Protein AF-A0A1S3KWE0-F1 (afdb_monomer_lite)

Sequence (326 aa):
ADSVTFNVWDIGGPANMSTVNQCFFTDKALYVVIWNLALGEEAVASLQSWLLNIEARAPNSAVVVVGTHLDLIDTKFRTERVATLRAYILALCRSPSGARASGYPDITWKHLHEVSCKTQEGLDGLKRLIFQVACYMKDNSSSSASGHKLLGRLIPKSYLTLQQAVLDERGRRDAEDEVQYLTDAQLDLVIEQNPGSDIRDYEDLQTAISFLIETGTLLHFPDTSHGLCTLYFLCPVWLSECLERIIHLKSSRSVAWNGVIRAEDLRMLLVGTGFTQQTEEQYFQFLAKFEIALPVASDSYLLPHLLPPKPAMDIHGFRQETANSI

Foldseek 3Di:
DDDDDADDDDQDDDPLCLLVSLLLQFALEEAEAEFELLVAPVRLVVVLSVQLSNCVRHVLYHYAYEYEPLVNDPPVCSVVSVVVRVVSNQPSQADPVRHGDPSGHPDDPLRYFYAYPVVRPGVVVVVVSSVVVLQPRFDPVDPPPDGHRPPPDDDDPLLVQLLVLLVVVQVVCVVVVHAQKAFPVRSVVSSVVDVVHPQDDPVSVVVSVSVCSSNVQWRADCDPVQCLRRIIGRDPVLVSVLLVLLSPDAADPVACPLQKGWQVRVVVSCVPSNQDPVCVRSVVVSCCVSVCWNDPDPTMTGGPSRHDPDNPPPVVPPPDDPPDDD

Structure (mmCIF, N/CA/C/O backbone):
data_AF-A0A1S3KWE0-F1
#
_entry.id   AF-A0A1S3KWE0-F1
#
loop_
_atom_site.group_PDB
_atom_site.id
_atom_site.type_symbol
_atom_site.label_atom_id
_atom_site.label_alt_id
_atom_site.label_comp_id
_atom_site.label_asym_id
_atom_site.label_entity_id
_atom_site.label_seq_id
_atom_site.pdbx_PDB_ins_code
_atom_site.Cartn_x
_atom_site.Cartn_y
_atom_site.Cartn_z
_atom_site.occupancy
_atom_site.B_iso_or_equiv
_atom_site.auth_seq_id
_atom_site.auth_comp_id
_atom_site.auth_asym_id
_atom_site.auth_atom_id
_atom_site.pdbx_PDB_model_num
ATOM 1 N N . ALA A 1 1 ? 17.467 -18.172 16.838 1.00 44.53 1 ALA A N 1
ATOM 2 C CA . ALA A 1 1 ? 17.966 -17.530 15.610 1.00 44.53 1 ALA A CA 1
ATOM 3 C C . ALA A 1 1 ? 17.018 -16.391 15.317 1.00 44.53 1 ALA A C 1
ATOM 5 O O . ALA A 1 1 ? 15.818 -16.638 15.328 1.00 44.53 1 ALA A O 1
ATOM 6 N N . ASP A 1 2 ? 17.528 -15.178 15.147 1.00 72.62 2 ASP A N 1
ATOM 7 C CA . ASP A 1 2 ? 16.671 -14.025 14.883 1.00 72.62 2 ASP A CA 1
ATOM 8 C C . ASP A 1 2 ? 16.075 -14.170 13.477 1.00 72.62 2 ASP A C 1
ATOM 10 O O . ASP A 1 2 ? 16.806 -14.347 12.501 1.00 72.62 2 ASP A O 1
ATOM 14 N N . SER A 1 3 ? 14.746 -14.169 13.381 1.00 84.44 3 SER A N 1
ATOM 15 C CA . SER A 1 3 ? 14.005 -14.281 12.123 1.00 84.44 3 SER A CA 1
ATOM 16 C C . SER A 1 3 ? 13.260 -12.983 11.835 1.00 84.44 3 SER A C 1
ATOM 18 O O . SER A 1 3 ? 12.710 -12.372 12.748 1.00 84.44 3 SER A O 1
ATOM 20 N N . VAL A 1 4 ? 13.206 -12.583 10.563 1.00 89.94 4 VAL A N 1
ATOM 21 C CA . VAL A 1 4 ? 12.376 -11.463 10.098 1.00 89.94 4 VAL A CA 1
ATOM 22 C C . VAL A 1 4 ? 11.158 -12.033 9.383 1.00 89.94 4 VAL A C 1
ATOM 24 O O . VAL A 1 4 ? 11.310 -12.837 8.464 1.00 89.94 4 VAL A O 1
ATOM 27 N N . THR A 1 5 ? 9.970 -11.602 9.797 1.00 91.31 5 THR A N 1
ATOM 28 C CA . THR A 1 5 ? 8.698 -11.952 9.154 1.00 91.31 5 THR A CA 1
ATOM 29 C C . THR A 1 5 ? 8.226 -10.777 8.306 1.00 91.31 5 THR A C 1
ATOM 31 O O . THR A 1 5 ? 8.279 -9.633 8.753 1.00 91.31 5 THR A O 1
ATOM 34 N N . PHE A 1 6 ? 7.765 -11.060 7.088 1.00 92.06 6 PHE A N 1
ATOM 35 C CA . PHE A 1 6 ? 7.192 -10.068 6.183 1.00 92.06 6 PHE A CA 1
ATOM 36 C C . PHE A 1 6 ? 5.707 -10.354 5.994 1.00 92.06 6 PHE A C 1
ATOM 38 O O . PHE A 1 6 ? 5.343 -11.460 5.597 1.00 92.06 6 PHE A O 1
ATOM 45 N N . ASN A 1 7 ? 4.877 -9.340 6.221 1.00 90.88 7 ASN A N 1
ATOM 46 C CA . ASN A 1 7 ? 3.483 -9.333 5.801 1.00 90.88 7 ASN A CA 1
ATOM 47 C C . ASN A 1 7 ? 3.426 -8.660 4.430 1.00 90.88 7 ASN A C 1
ATOM 49 O O . ASN A 1 7 ? 3.837 -7.511 4.285 1.00 90.88 7 ASN A O 1
ATOM 53 N N . VAL A 1 8 ? 3.010 -9.411 3.412 1.00 91.12 8 VAL A N 1
ATOM 54 C CA . VAL A 1 8 ? 3.093 -8.983 2.011 1.00 91.12 8 VAL A CA 1
ATOM 55 C C . VAL A 1 8 ? 1.697 -8.710 1.485 1.00 91.12 8 VAL A C 1
ATOM 57 O O . VAL A 1 8 ? 0.828 -9.578 1.568 1.00 91.12 8 VAL A O 1
ATOM 60 N N . TRP A 1 9 ? 1.499 -7.517 0.932 1.00 89.25 9 TRP A N 1
ATOM 61 C CA . TRP A 1 9 ? 0.288 -7.141 0.209 1.00 89.25 9 TRP A CA 1
ATOM 62 C C . TRP A 1 9 ? 0.625 -7.017 -1.275 1.00 89.25 9 TRP A C 1
ATOM 64 O O . TRP A 1 9 ? 1.616 -6.378 -1.634 1.00 89.25 9 TRP A O 1
ATOM 74 N N . ASP A 1 10 ? -0.189 -7.637 -2.126 1.00 87.94 10 ASP A N 1
ATOM 75 C CA . ASP A 1 10 ? -0.105 -7.462 -3.574 1.00 87.94 10 ASP A CA 1
ATOM 76 C C . ASP A 1 10 ? -1.108 -6.384 -3.991 1.00 87.94 10 ASP A C 1
ATOM 78 O O . ASP A 1 10 ? -2.320 -6.586 -3.921 1.00 87.94 10 ASP A O 1
ATOM 82 N N . ILE A 1 11 ? -0.587 -5.209 -4.344 1.00 81.94 11 ILE A N 1
ATOM 83 C CA . ILE A 1 11 ? -1.382 -4.045 -4.735 1.00 81.94 11 ILE A CA 1
ATOM 84 C C . ILE A 1 11 ? -1.199 -3.854 -6.237 1.00 81.94 11 ILE A C 1
ATOM 86 O O . ILE A 1 11 ? -0.131 -3.466 -6.713 1.00 81.94 11 ILE A O 1
ATOM 90 N N . GLY A 1 12 ? -2.265 -4.105 -6.985 1.00 75.75 12 GLY A N 1
ATOM 91 C CA . GLY A 1 12 ? -2.270 -4.044 -8.439 1.00 75.75 12 GLY A CA 1
ATOM 92 C C . GLY A 1 12 ? -3.676 -3.817 -8.974 1.00 75.75 12 GLY A C 1
ATOM 93 O O . GLY A 1 12 ? -4.534 -3.276 -8.283 1.00 75.75 12 GLY A O 1
ATOM 94 N N . GLY A 1 13 ? -3.905 -4.195 -10.225 1.00 73.69 13 GLY A N 1
ATOM 95 C CA . GLY A 1 13 ? -5.213 -4.087 -10.866 1.00 73.69 13 GLY A CA 1
ATOM 96 C C . GLY A 1 13 ? -5.219 -3.157 -12.078 1.00 73.69 13 GLY A C 1
ATOM 97 O O . GLY A 1 13 ? -4.193 -2.566 -12.434 1.00 73.69 13 GLY A O 1
ATOM 98 N N . PRO A 1 14 ? -6.362 -3.056 -12.772 1.00 68.19 14 PRO A N 1
ATOM 99 C CA . PRO A 1 14 ? -6.491 -2.192 -13.931 1.00 68.19 14 PRO A CA 1
ATOM 100 C C . PRO A 1 14 ? -6.355 -0.715 -13.530 1.00 68.19 14 PRO A C 1
ATOM 102 O O . PRO A 1 14 ? -6.482 -0.344 -12.366 1.00 68.19 14 PRO A O 1
ATOM 105 N N . ALA A 1 15 ? -6.111 0.162 -14.507 1.00 67.94 15 ALA A N 1
ATOM 106 C CA . ALA A 1 15 ? -5.829 1.579 -14.250 1.00 67.94 15 ALA A CA 1
ATOM 107 C C . ALA A 1 15 ? -6.927 2.309 -13.440 1.00 67.94 15 ALA A C 1
ATOM 109 O O . ALA A 1 15 ? -6.626 3.260 -12.718 1.00 67.94 15 ALA A O 1
ATOM 110 N N . ASN A 1 16 ? -8.181 1.850 -13.512 1.00 67.06 16 ASN A N 1
ATOM 111 C CA . ASN A 1 16 ? -9.305 2.382 -12.731 1.00 67.06 16 ASN A CA 1
ATOM 112 C C . ASN A 1 16 ? -9.213 2.074 -11.222 1.00 67.06 16 ASN A C 1
ATOM 114 O O . ASN A 1 16 ? -9.842 2.773 -10.436 1.00 67.06 16 ASN A O 1
ATOM 118 N N . MET A 1 17 ? -8.411 1.088 -10.806 1.00 75.00 17 MET A N 1
ATOM 119 C CA . MET A 1 17 ? -8.140 0.788 -9.394 1.00 75.00 17 MET A CA 1
ATOM 120 C C . MET A 1 17 ? -7.022 1.654 -8.802 1.00 75.00 17 MET A C 1
ATOM 122 O O . MET A 1 17 ? -6.790 1.610 -7.599 1.00 75.00 17 MET A O 1
ATOM 126 N N . SER A 1 18 ? -6.345 2.484 -9.605 1.00 75.06 18 SER A N 1
ATOM 127 C CA . SER A 1 18 ? -5.245 3.329 -9.117 1.00 75.06 18 SER A CA 1
ATOM 128 C C . SER A 1 18 ? -5.658 4.277 -7.985 1.00 75.06 18 SER A C 1
ATOM 130 O O . SER A 1 18 ? -4.862 4.494 -7.077 1.00 75.06 18 SER A O 1
ATOM 132 N N . THR A 1 19 ? -6.895 4.787 -7.994 1.00 75.31 19 THR A N 1
ATOM 133 C CA . THR A 1 19 ? -7.458 5.595 -6.898 1.00 75.31 19 THR A CA 1
ATOM 134 C C . THR A 1 19 ? -7.657 4.763 -5.630 1.00 75.31 19 THR A C 1
ATOM 136 O O . THR A 1 19 ? -7.268 5.187 -4.547 1.00 75.31 19 THR A O 1
ATOM 139 N N . VAL A 1 20 ? -8.182 3.540 -5.761 1.00 80.88 20 VAL A N 1
ATOM 140 C CA . VAL A 1 20 ? -8.410 2.621 -4.631 1.00 80.88 20 VAL A CA 1
ATOM 141 C C . VAL A 1 20 ? -7.099 2.169 -4.001 1.00 80.88 20 VAL A C 1
ATOM 143 O O . VAL A 1 20 ? -6.984 2.142 -2.779 1.00 80.88 20 VAL A O 1
ATOM 146 N N . ASN A 1 21 ? -6.079 1.905 -4.816 1.00 83.44 21 ASN A N 1
ATOM 147 C CA . ASN A 1 21 ? -4.765 1.470 -4.346 1.00 83.44 21 ASN A CA 1
ATOM 148 C C . ASN A 1 21 ? -4.128 2.463 -3.361 1.00 83.44 21 ASN A C 1
ATOM 150 O O . ASN A 1 21 ? -3.379 2.051 -2.477 1.00 83.44 21 ASN A O 1
ATOM 154 N N . GLN A 1 22 ? -4.472 3.753 -3.450 1.00 83.75 22 GLN A N 1
ATOM 155 C CA . GLN A 1 22 ? -3.976 4.776 -2.525 1.00 83.75 22 GLN A CA 1
ATOM 156 C C . GLN A 1 22 ? -4.436 4.565 -1.077 1.00 83.75 22 GLN A C 1
ATOM 158 O O . GLN A 1 22 ? -3.757 5.027 -0.162 1.00 83.75 22 GLN A O 1
ATOM 163 N N . CYS A 1 23 ? -5.557 3.871 -0.857 1.00 86.81 23 CYS A N 1
ATOM 164 C CA . CYS A 1 23 ? -6.091 3.598 0.480 1.00 86.81 23 CYS A CA 1
ATOM 165 C C . CYS A 1 23 ? -5.213 2.631 1.277 1.00 86.81 23 CYS A C 1
ATOM 167 O O . CYS A 1 23 ? -5.276 2.601 2.502 1.00 86.81 23 CYS A O 1
ATOM 169 N N . PHE A 1 24 ? -4.414 1.828 0.576 1.00 89.25 24 PHE A N 1
ATOM 170 C CA . PHE A 1 24 ? -3.607 0.758 1.155 1.00 89.25 24 PHE A CA 1
ATOM 171 C C . PHE A 1 24 ? -2.143 1.156 1.344 1.00 89.25 24 PHE A C 1
ATOM 173 O O . PHE A 1 24 ? -1.334 0.334 1.769 1.00 89.25 24 PHE A O 1
ATOM 180 N N . PHE A 1 25 ? -1.785 2.407 1.041 1.00 90.12 25 PHE A N 1
ATOM 181 C CA . PHE A 1 25 ? -0.451 2.914 1.323 1.00 90.12 25 PHE A CA 1
ATOM 182 C C . PHE A 1 25 ? -0.325 3.301 2.790 1.00 90.12 25 PHE A C 1
ATOM 184 O O . PHE A 1 25 ? -0.896 4.289 3.248 1.00 90.12 25 PHE A O 1
ATOM 191 N N . THR A 1 26 ? 0.460 2.512 3.512 1.00 90.25 26 THR A N 1
ATOM 192 C CA . THR A 1 26 ? 0.847 2.768 4.895 1.00 90.25 26 THR A CA 1
ATOM 193 C C . THR A 1 26 ? 2.275 3.293 4.945 1.00 90.25 26 THR A C 1
ATOM 195 O O . THR A 1 26 ? 3.142 2.876 4.169 1.00 90.25 26 THR A O 1
ATOM 198 N N . ASP A 1 27 ? 2.530 4.216 5.867 1.00 90.19 27 ASP A N 1
ATOM 199 C CA . ASP A 1 27 ? 3.880 4.715 6.104 1.00 90.19 27 ASP A CA 1
ATOM 200 C C . ASP A 1 27 ? 4.752 3.675 6.833 1.00 90.19 27 ASP A C 1
ATOM 202 O O . ASP A 1 27 ? 4.245 2.688 7.369 1.00 90.19 27 ASP A O 1
ATOM 206 N N . LYS A 1 28 ? 6.076 3.888 6.843 1.00 92.06 28 LYS A N 1
ATOM 207 C CA . LYS A 1 28 ? 7.079 2.981 7.438 1.00 92.06 28 LYS A CA 1
ATOM 208 C C . LYS A 1 28 ? 7.044 1.548 6.870 1.00 92.06 28 LYS A C 1
ATOM 210 O O . LYS A 1 28 ? 7.491 0.607 7.526 1.00 92.06 28 LYS A O 1
ATOM 215 N N . ALA A 1 29 ? 6.582 1.387 5.631 1.00 93.81 29 ALA A N 1
ATOM 216 C CA . ALA A 1 29 ? 6.535 0.118 4.909 1.00 93.81 29 ALA A CA 1
ATOM 217 C C . ALA A 1 29 ? 7.704 -0.036 3.916 1.00 93.81 29 ALA A C 1
ATOM 219 O O . ALA A 1 29 ? 8.461 0.900 3.644 1.00 93.81 29 ALA A O 1
ATOM 220 N N . LEU A 1 30 ? 7.878 -1.246 3.378 1.00 95.88 30 LEU A N 1
ATOM 221 C CA . LEU A 1 30 ? 8.801 -1.520 2.277 1.00 95.88 30 LEU A CA 1
ATOM 222 C C . LEU A 1 30 ? 8.000 -1.777 1.002 1.00 95.88 30 LEU A C 1
ATOM 224 O O . LEU A 1 30 ? 7.363 -2.820 0.870 1.00 95.88 30 LEU A O 1
ATOM 228 N N . TYR A 1 31 ? 8.078 -0.856 0.047 1.00 96.75 31 TYR A N 1
ATOM 229 C CA . TYR A 1 31 ? 7.436 -0.994 -1.255 1.00 96.75 31 TYR A CA 1
ATOM 230 C C . TYR A 1 31 ? 8.374 -1.659 -2.256 1.00 96.75 31 TYR A C 1
ATOM 232 O O . TYR A 1 31 ? 9.522 -1.242 -2.430 1.00 96.75 31 TYR A O 1
ATOM 240 N N . VAL A 1 32 ? 7.865 -2.668 -2.958 1.00 97.38 32 VAL A N 1
ATOM 241 C CA . VAL A 1 32 ? 8.554 -3.317 -4.076 1.00 97.38 32 VAL A CA 1
ATOM 242 C C . VAL A 1 32 ? 7.810 -2.951 -5.355 1.00 97.38 32 VAL A C 1
ATOM 244 O O . VAL A 1 32 ? 6.772 -3.528 -5.662 1.00 97.38 32 VAL A O 1
ATOM 247 N N . VAL A 1 33 ? 8.320 -1.966 -6.094 1.00 96.38 33 VAL A N 1
ATOM 248 C CA . VAL A 1 33 ? 7.691 -1.485 -7.331 1.00 96.38 33 VAL A CA 1
ATOM 249 C C . VAL A 1 33 ? 8.211 -2.304 -8.503 1.00 96.38 33 VAL A C 1
ATOM 251 O O . VAL A 1 33 ? 9.397 -2.263 -8.832 1.00 96.38 33 VAL A O 1
ATOM 254 N N . ILE A 1 34 ? 7.318 -3.062 -9.130 1.00 95.06 34 ILE A N 1
ATOM 255 C CA . ILE A 1 34 ? 7.653 -4.037 -10.166 1.00 95.06 34 ILE A CA 1
ATOM 256 C C . ILE A 1 34 ? 7.326 -3.461 -11.544 1.00 95.06 34 ILE A C 1
ATOM 258 O O . ILE A 1 34 ? 6.254 -2.902 -11.753 1.00 95.06 34 ILE A O 1
ATOM 262 N N . TRP A 1 35 ? 8.229 -3.633 -12.510 1.00 94.81 35 TRP A N 1
ATOM 263 C CA . TRP A 1 35 ? 7.996 -3.222 -13.896 1.00 94.81 35 TRP A CA 1
ATOM 264 C C . TRP A 1 35 ? 8.619 -4.186 -14.902 1.00 94.81 35 TRP A C 1
ATOM 266 O O . TRP A 1 35 ? 9.423 -5.046 -14.545 1.00 94.81 35 TRP A O 1
ATOM 276 N N . ASN A 1 36 ? 8.226 -4.080 -16.170 1.00 94.69 36 ASN A N 1
ATOM 277 C CA . ASN A 1 36 ? 8.682 -4.967 -17.237 1.00 94.69 36 ASN A CA 1
ATOM 278 C C . ASN A 1 36 ? 9.817 -4.319 -18.049 1.00 94.69 36 ASN A C 1
ATOM 280 O O . ASN A 1 36 ? 9.582 -3.372 -18.799 1.00 94.69 36 ASN A O 1
ATOM 284 N N . LEU A 1 37 ? 11.030 -4.878 -17.957 1.00 94.44 37 LEU A N 1
ATOM 285 C CA . LEU A 1 37 ? 12.216 -4.389 -18.675 1.00 94.44 37 LEU A CA 1
ATOM 286 C C . LEU A 1 37 ? 12.058 -4.449 -20.203 1.00 94.44 37 LEU A C 1
ATOM 288 O O . LEU A 1 37 ? 12.651 -3.646 -20.932 1.00 94.44 37 LEU A O 1
ATOM 292 N N . ALA A 1 38 ? 11.273 -5.405 -20.708 1.00 92.31 38 ALA A N 1
ATOM 293 C CA . ALA A 1 38 ? 11.099 -5.622 -22.141 1.00 92.31 38 ALA A CA 1
ATOM 294 C C . ALA A 1 38 ? 10.382 -4.448 -22.825 1.00 92.31 38 ALA A C 1
ATOM 296 O O . ALA A 1 38 ? 10.653 -4.177 -23.995 1.00 92.31 38 ALA A O 1
ATOM 297 N N . LEU A 1 39 ? 9.544 -3.721 -22.077 1.00 92.31 39 LEU A N 1
ATOM 298 C CA . LEU A 1 39 ? 8.801 -2.546 -22.542 1.00 92.31 39 LEU A CA 1
ATOM 299 C C . LEU A 1 39 ? 9.664 -1.273 -22.627 1.00 92.31 39 LEU A C 1
ATOM 301 O O . LEU A 1 39 ? 9.231 -0.271 -23.183 1.00 92.31 39 LEU A O 1
ATOM 305 N N . GLY A 1 40 ? 10.899 -1.307 -22.119 1.00 89.38 40 GLY A N 1
ATOM 306 C CA . GLY A 1 40 ? 11.852 -0.210 -22.279 1.00 89.38 40 GLY A CA 1
ATOM 307 C C . GLY A 1 40 ? 11.426 1.089 -21.586 1.00 89.38 40 GLY A C 1
ATOM 308 O O . GLY A 1 40 ? 10.900 1.068 -20.476 1.00 89.38 40 GLY A O 1
ATOM 309 N N . GLU A 1 41 ? 11.702 2.224 -22.229 1.00 88.19 41 GLU A N 1
ATOM 310 C CA . GLU A 1 41 ? 11.507 3.568 -21.664 1.00 88.19 41 GLU A CA 1
ATOM 311 C C . GLU A 1 41 ? 10.038 3.882 -21.337 1.00 88.19 41 GLU A C 1
ATOM 313 O O . GLU A 1 41 ? 9.759 4.499 -20.311 1.00 88.19 41 GLU A O 1
ATOM 318 N N . GLU A 1 42 ? 9.083 3.384 -22.129 1.00 87.44 42 GLU A N 1
ATOM 319 C CA . GLU A 1 42 ? 7.648 3.597 -21.883 1.00 87.44 42 GLU A CA 1
ATOM 320 C C . GLU A 1 42 ? 7.206 3.044 -20.521 1.00 87.44 42 GLU A C 1
ATOM 322 O O . GLU A 1 42 ? 6.417 3.666 -19.808 1.00 87.44 42 GLU A O 1
ATOM 327 N N . ALA A 1 43 ? 7.760 1.903 -20.104 1.00 86.81 43 ALA A N 1
ATOM 328 C CA . ALA A 1 43 ? 7.448 1.347 -18.794 1.00 86.81 43 ALA A CA 1
ATOM 329 C C . ALA A 1 43 ? 8.088 2.138 -17.645 1.00 86.81 43 ALA A C 1
ATOM 331 O O . ALA A 1 43 ? 7.538 2.141 -16.545 1.00 86.81 43 ALA A O 1
ATOM 332 N N . VAL A 1 44 ? 9.175 2.878 -17.886 1.00 87.69 44 VAL A N 1
ATOM 333 C CA . VAL A 1 44 ? 9.729 3.797 -16.879 1.00 87.69 44 VAL A CA 1
ATOM 334 C C . VAL A 1 44 ? 8.760 4.951 -16.609 1.00 87.69 44 VAL A C 1
ATOM 336 O O . VAL A 1 44 ? 8.576 5.326 -15.454 1.00 87.69 44 VAL A O 1
ATOM 339 N N . ALA A 1 45 ? 8.056 5.455 -17.627 1.00 84.38 45 ALA A N 1
ATOM 340 C CA . ALA A 1 45 ? 7.016 6.468 -17.425 1.00 84.38 45 ALA A CA 1
ATOM 341 C C . ALA A 1 45 ? 5.867 5.949 -16.538 1.00 84.38 45 ALA A C 1
ATOM 343 O O . ALA A 1 45 ? 5.352 6.682 -15.697 1.00 84.38 45 ALA A O 1
ATOM 344 N N . SER A 1 46 ? 5.513 4.663 -16.653 1.00 84.69 46 SER A N 1
ATOM 345 C CA . SER A 1 46 ? 4.487 4.049 -15.797 1.00 84.69 46 SER A CA 1
ATOM 346 C C . SER A 1 46 ? 4.902 3.914 -14.323 1.00 84.69 46 SER A C 1
ATOM 348 O O . SER A 1 46 ? 4.045 3.914 -13.442 1.00 84.69 46 SER A O 1
ATOM 350 N N . LEU A 1 47 ? 6.209 3.853 -14.028 1.00 90.94 47 LEU A N 1
ATOM 351 C CA . LEU A 1 47 ? 6.719 3.851 -12.651 1.00 90.94 47 LEU A CA 1
ATOM 352 C C . LEU A 1 47 ? 6.481 5.191 -11.956 1.00 90.94 47 LEU A C 1
ATOM 354 O O . LEU A 1 47 ? 6.301 5.229 -10.740 1.00 90.94 47 LEU A O 1
ATOM 358 N N . GLN A 1 48 ? 6.486 6.288 -12.716 1.00 91.44 48 GLN A N 1
ATOM 359 C CA . GLN A 1 48 ? 6.435 7.637 -12.169 1.00 91.44 48 GLN A CA 1
ATOM 360 C C . GLN A 1 48 ? 5.210 7.842 -11.271 1.00 91.44 48 GLN A C 1
ATOM 362 O O . GLN A 1 48 ? 5.358 8.320 -10.150 1.00 91.44 48 GLN A O 1
ATOM 367 N N . SER A 1 49 ? 4.018 7.431 -11.715 1.00 88.31 49 SER A N 1
ATOM 368 C CA . SER A 1 49 ? 2.793 7.574 -10.919 1.00 88.31 49 SER A CA 1
ATOM 369 C C . SER A 1 49 ? 2.853 6.790 -9.609 1.00 88.31 49 SER A C 1
ATOM 371 O O . SER A 1 49 ? 2.439 7.301 -8.573 1.00 88.31 49 SER A O 1
ATOM 373 N N . TRP A 1 50 ? 3.407 5.574 -9.626 1.00 91.44 50 TRP A N 1
ATOM 374 C CA . TRP A 1 50 ? 3.568 4.764 -8.416 1.00 91.44 50 TRP A CA 1
ATOM 375 C C . TRP A 1 50 ? 4.527 5.413 -7.423 1.00 91.44 50 TRP A C 1
ATOM 377 O O . TRP A 1 50 ? 4.205 5.519 -6.244 1.00 91.44 50 TRP A O 1
ATOM 387 N N . LEU A 1 51 ? 5.677 5.893 -7.899 1.00 94.62 51 LEU A N 1
ATOM 388 C CA . LEU A 1 51 ? 6.681 6.530 -7.047 1.00 94.62 51 LEU A CA 1
ATOM 389 C C . LEU A 1 51 ? 6.166 7.829 -6.417 1.00 94.62 51 LEU A C 1
ATOM 391 O O . LEU A 1 51 ? 6.375 8.038 -5.225 1.00 94.62 51 LEU A O 1
ATOM 395 N N . LEU A 1 52 ? 5.463 8.662 -7.192 1.00 93.00 52 LEU A N 1
ATOM 396 C CA . LEU A 1 52 ? 4.839 9.890 -6.690 1.00 93.00 52 LEU A CA 1
ATOM 397 C C . LEU A 1 52 ? 3.763 9.586 -5.638 1.00 93.00 52 LEU A C 1
ATOM 399 O O . LEU A 1 52 ? 3.710 10.250 -4.606 1.00 93.00 52 LEU A O 1
ATOM 403 N N . ASN A 1 53 ? 2.924 8.570 -5.869 1.00 91.25 53 ASN A N 1
ATOM 404 C CA . ASN A 1 53 ? 1.872 8.214 -4.919 1.00 91.25 53 ASN A CA 1
ATOM 405 C C . ASN A 1 53 ? 2.437 7.637 -3.612 1.00 91.25 53 ASN A C 1
ATOM 407 O O . ASN A 1 53 ? 1.934 7.974 -2.540 1.00 91.25 53 ASN A O 1
ATOM 411 N N . ILE A 1 54 ? 3.487 6.807 -3.689 1.00 93.56 54 ILE A N 1
ATOM 412 C CA . ILE A 1 54 ? 4.182 6.293 -2.499 1.00 93.56 54 ILE A CA 1
ATOM 413 C C . ILE A 1 54 ? 4.796 7.454 -1.714 1.00 93.56 54 ILE A C 1
ATOM 415 O O . ILE A 1 54 ? 4.590 7.532 -0.510 1.00 93.56 54 ILE A O 1
ATOM 419 N N . GLU A 1 55 ? 5.490 8.386 -2.375 1.00 94.06 55 GLU A N 1
ATOM 420 C CA . GLU A 1 55 ? 6.054 9.561 -1.697 1.00 94.06 55 GLU A CA 1
ATOM 421 C C . GLU A 1 55 ? 4.973 10.394 -1.000 1.00 94.06 55 GLU A C 1
ATOM 423 O O . GLU A 1 55 ? 5.143 10.805 0.145 1.00 94.06 55 GLU A O 1
ATOM 428 N N . ALA A 1 56 ? 3.859 10.647 -1.689 1.00 91.69 56 ALA A N 1
ATOM 429 C CA . ALA A 1 56 ? 2.801 11.509 -1.182 1.00 91.69 56 ALA A CA 1
ATOM 430 C C . ALA A 1 56 ? 2.073 10.913 0.034 1.00 91.69 56 ALA A C 1
ATOM 432 O O . ALA A 1 56 ? 1.612 11.663 0.895 1.00 91.69 56 ALA A O 1
ATOM 433 N N . ARG A 1 57 ? 1.937 9.582 0.101 1.00 89.62 57 ARG A N 1
ATOM 434 C CA . ARG A 1 57 ? 1.145 8.890 1.134 1.00 89.62 57 ARG A CA 1
ATOM 435 C C . ARG A 1 57 ? 1.995 8.223 2.219 1.00 89.62 57 ARG A C 1
ATOM 437 O O . ARG A 1 57 ? 1.526 8.083 3.343 1.00 89.62 57 ARG A O 1
ATOM 444 N N . ALA A 1 58 ? 3.221 7.822 1.897 1.00 92.12 58 ALA A N 1
ATOM 445 C CA . ALA A 1 58 ? 4.087 7.007 2.745 1.00 92.12 58 ALA A CA 1
ATOM 446 C C . ALA A 1 58 ? 5.564 7.481 2.698 1.00 92.12 58 ALA A C 1
ATOM 448 O O . ALA A 1 58 ? 6.462 6.699 2.368 1.00 92.12 58 ALA A O 1
ATOM 449 N N . PRO A 1 59 ? 5.853 8.759 3.018 1.00 91.31 59 PRO A N 1
ATOM 450 C CA . PRO A 1 59 ? 7.159 9.389 2.782 1.00 91.31 59 PRO A CA 1
ATOM 451 C C . PRO A 1 59 ? 8.326 8.821 3.608 1.00 91.31 59 PRO A C 1
ATOM 453 O O . PRO A 1 59 ? 9.487 9.036 3.245 1.00 91.31 59 PRO A O 1
ATOM 456 N N . ASN A 1 60 ? 8.057 8.114 4.713 1.00 89.81 60 ASN A N 1
ATOM 457 C CA . ASN A 1 60 ? 9.079 7.464 5.544 1.00 89.81 60 ASN A CA 1
ATOM 458 C C . ASN A 1 60 ? 9.290 5.988 5.175 1.00 89.81 60 ASN A C 1
ATOM 460 O O . ASN A 1 60 ? 10.020 5.265 5.858 1.00 89.81 60 ASN A O 1
ATOM 464 N N . SER A 1 61 ? 8.661 5.531 4.096 1.00 93.56 61 SER A N 1
ATOM 465 C CA . SER A 1 61 ? 8.796 4.170 3.595 1.00 93.56 61 SER A CA 1
ATOM 466 C C . SER A 1 61 ? 10.016 4.008 2.694 1.00 93.56 61 SER A C 1
ATOM 468 O O . SER A 1 61 ? 10.484 4.945 2.046 1.00 93.56 61 SER A O 1
ATOM 470 N N . ALA A 1 62 ? 10.541 2.787 2.639 1.00 95.12 62 ALA A N 1
ATOM 471 C CA . ALA A 1 62 ? 11.604 2.437 1.707 1.00 95.12 62 ALA A CA 1
ATOM 472 C C . ALA A 1 62 ? 11.015 1.891 0.404 1.00 95.12 62 ALA A C 1
ATOM 474 O O . ALA A 1 62 ? 9.965 1.250 0.407 1.00 95.12 62 ALA A O 1
ATOM 475 N N . VAL A 1 63 ? 11.716 2.112 -0.710 1.00 97.31 63 VAL A N 1
ATOM 476 C CA . VAL A 1 63 ? 11.278 1.655 -2.033 1.00 97.31 63 VAL A CA 1
ATOM 477 C C . VAL A 1 63 ? 12.402 0.903 -2.732 1.00 97.31 63 VAL A C 1
ATOM 479 O O . VAL A 1 63 ? 13.516 1.410 -2.859 1.00 97.31 63 VAL A O 1
ATOM 482 N N . VAL A 1 64 ? 12.091 -0.300 -3.207 1.00 98.38 64 VAL A N 1
ATOM 483 C CA . VAL A 1 64 ? 12.931 -1.113 -4.091 1.00 98.38 64 VAL A CA 1
ATOM 484 C C . VA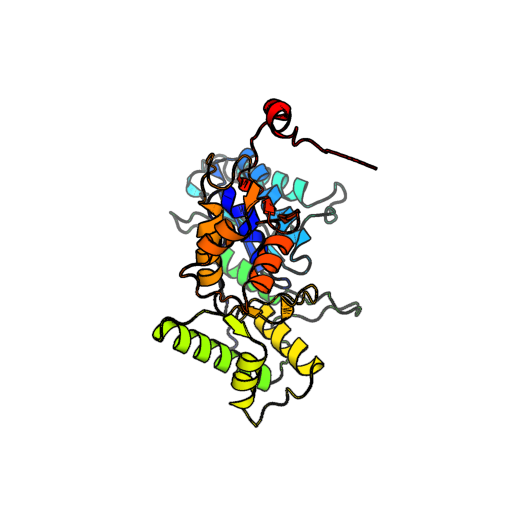L A 1 64 ? 12.242 -1.195 -5.448 1.00 98.38 64 VAL A C 1
ATOM 486 O O . VAL A 1 64 ? 11.065 -1.538 -5.522 1.00 98.38 64 VAL A O 1
ATOM 489 N N . VAL A 1 65 ? 12.965 -0.894 -6.526 1.00 98.12 65 VAL A N 1
ATOM 490 C CA . VAL A 1 65 ? 12.431 -0.963 -7.893 1.00 98.12 65 VAL A CA 1
ATOM 491 C C . VAL A 1 65 ? 12.976 -2.210 -8.576 1.00 98.12 65 VAL A C 1
ATOM 493 O O . VAL A 1 65 ? 14.191 -2.378 -8.711 1.00 98.12 65 VAL A O 1
ATOM 496 N N . VAL A 1 66 ? 12.069 -3.085 -9.008 1.00 98.25 66 VAL A N 1
ATOM 497 C CA . VAL A 1 66 ? 12.391 -4.407 -9.547 1.00 98.25 66 VAL A CA 1
ATOM 498 C C . VAL A 1 66 ? 12.006 -4.503 -11.017 1.00 98.25 66 VAL A C 1
ATOM 500 O O . VAL A 1 66 ? 10.827 -4.521 -11.369 1.00 98.25 66 VAL A O 1
ATOM 503 N N . GLY A 1 67 ? 13.012 -4.606 -11.883 1.00 97.44 67 GLY A N 1
ATOM 504 C CA . GLY A 1 67 ? 12.820 -4.891 -13.302 1.00 97.44 67 GLY A CA 1
ATOM 505 C C . GLY A 1 67 ? 12.643 -6.388 -13.545 1.00 97.44 67 GLY A C 1
ATOM 506 O O . GLY A 1 67 ? 13.541 -7.174 -13.270 1.00 97.44 67 GLY A O 1
ATOM 507 N N . THR A 1 68 ? 11.500 -6.798 -14.076 1.00 97.12 68 THR A N 1
ATOM 508 C CA . THR A 1 68 ? 11.190 -8.192 -14.436 1.00 97.12 68 THR A CA 1
ATOM 509 C C . THR A 1 68 ? 11.419 -8.451 -15.922 1.00 97.12 68 THR A C 1
ATOM 511 O O . THR A 1 68 ? 11.673 -7.522 -16.689 1.00 97.12 68 THR A O 1
ATOM 514 N N . HIS A 1 69 ? 11.265 -9.710 -16.343 1.00 96.81 69 HIS A N 1
ATOM 515 C CA . HIS A 1 69 ? 11.430 -10.147 -17.734 1.00 96.81 69 HIS A CA 1
ATOM 516 C C . HIS A 1 69 ? 12.855 -9.941 -18.270 1.00 96.81 69 HIS A C 1
ATOM 518 O O . HIS A 1 69 ? 13.061 -9.680 -19.457 1.00 96.81 69 HIS A O 1
ATOM 524 N N . LEU A 1 70 ? 13.860 -10.068 -17.398 1.00 96.31 70 LEU A N 1
ATOM 525 C CA . LEU A 1 70 ? 15.271 -9.969 -17.779 1.00 96.31 70 LEU A CA 1
ATOM 526 C C . LEU A 1 70 ? 15.660 -10.974 -18.883 1.00 96.31 70 LEU A C 1
ATOM 528 O O . LEU A 1 70 ? 16.529 -10.691 -19.707 1.00 96.31 70 LEU A O 1
ATOM 532 N N . ASP A 1 71 ? 14.983 -12.121 -18.941 1.00 95.44 71 ASP A N 1
ATOM 533 C CA . ASP A 1 71 ? 15.159 -13.153 -19.963 1.00 95.44 71 ASP A CA 1
ATOM 534 C C . ASP A 1 71 ? 14.757 -12.703 -21.375 1.00 95.44 71 ASP A C 1
ATOM 536 O O . ASP A 1 71 ? 15.269 -13.254 -22.349 1.00 95.44 71 ASP A O 1
ATOM 540 N N . LEU A 1 72 ? 13.901 -11.683 -21.501 1.00 95.06 72 LEU A N 1
ATOM 541 C CA . LEU A 1 72 ? 13.485 -11.113 -22.788 1.00 95.06 72 LEU A CA 1
ATOM 542 C C . LEU A 1 72 ? 14.461 -10.058 -23.327 1.00 95.06 72 LEU A C 1
ATOM 544 O O . LEU A 1 72 ? 14.308 -9.588 -24.455 1.00 95.06 72 LEU A O 1
ATOM 548 N N . ILE A 1 73 ? 15.471 -9.678 -22.543 1.00 92.62 73 ILE A N 1
ATOM 549 C CA . ILE A 1 73 ? 16.514 -8.756 -22.984 1.00 92.62 73 ILE A CA 1
ATOM 550 C C . ILE A 1 73 ? 17.620 -9.540 -23.692 1.00 92.62 73 ILE A C 1
ATOM 552 O O . ILE A 1 73 ? 18.225 -10.442 -23.097 1.00 92.62 73 ILE A O 1
ATOM 556 N N . ASP A 1 74 ? 17.911 -9.155 -24.942 1.00 89.00 74 ASP A N 1
ATOM 557 C CA . ASP A 1 74 ? 18.982 -9.753 -25.747 1.00 89.00 74 ASP A CA 1
ATOM 558 C C . ASP A 1 74 ? 20.300 -9.753 -24.967 1.00 89.00 74 ASP A C 1
ATOM 560 O O . ASP A 1 74 ? 20.821 -8.709 -24.574 1.00 89.00 74 ASP A O 1
ATOM 564 N N . THR A 1 75 ? 20.839 -10.956 -24.769 1.00 88.06 75 THR A N 1
ATOM 565 C CA . THR A 1 75 ? 22.104 -11.219 -24.078 1.00 88.06 75 THR A CA 1
ATOM 566 C C . THR A 1 75 ? 23.272 -10.370 -24.578 1.00 88.06 75 THR A C 1
ATOM 568 O O . THR A 1 75 ? 24.123 -10.012 -23.770 1.00 88.06 75 THR A O 1
ATOM 571 N N . LYS A 1 76 ? 23.315 -10.015 -25.872 1.00 89.88 76 LYS A N 1
ATOM 572 C CA . LYS A 1 76 ? 24.438 -9.274 -26.470 1.00 89.88 76 LYS A CA 1
ATOM 573 C C . LYS A 1 76 ? 24.569 -7.840 -25.961 1.00 89.88 76 LYS A C 1
ATOM 575 O O . LYS A 1 76 ? 25.683 -7.342 -25.902 1.00 89.88 76 LYS A O 1
ATOM 580 N N . PHE A 1 77 ? 23.451 -7.202 -25.614 1.00 87.56 77 PHE A N 1
ATOM 581 C CA . PHE A 1 77 ? 23.390 -5.794 -25.194 1.00 87.56 77 PHE A CA 1
ATOM 582 C C . PHE A 1 77 ? 22.700 -5.624 -23.836 1.00 87.56 77 PHE A C 1
ATOM 584 O O . PHE A 1 77 ? 22.197 -4.549 -23.501 1.00 87.56 77 PHE A O 1
ATOM 591 N N . ARG A 1 78 ? 22.581 -6.716 -23.070 1.00 91.75 78 ARG A N 1
ATOM 592 C CA . ARG A 1 78 ? 21.803 -6.741 -21.830 1.00 91.75 78 ARG A CA 1
ATOM 593 C C . ARG A 1 78 ? 22.369 -5.775 -20.803 1.00 91.75 78 ARG A C 1
ATOM 595 O O . ARG A 1 78 ? 21.605 -5.026 -20.202 1.00 91.75 78 ARG A O 1
ATOM 602 N N . THR A 1 79 ? 23.685 -5.780 -20.621 1.00 93.38 79 THR A N 1
ATOM 603 C CA . THR A 1 79 ? 24.375 -4.927 -19.649 1.00 93.38 79 THR A CA 1
ATOM 604 C C . THR A 1 79 ? 24.138 -3.451 -19.951 1.00 93.38 79 THR A C 1
ATOM 606 O O . THR A 1 79 ? 23.745 -2.694 -19.067 1.00 93.38 79 THR A O 1
ATOM 609 N N . GLU A 1 80 ? 24.319 -3.055 -21.209 1.00 94.44 80 GLU A N 1
ATOM 610 C CA . GLU A 1 80 ? 24.143 -1.688 -21.686 1.00 94.44 80 GLU A CA 1
ATOM 611 C C . GLU A 1 80 ? 22.685 -1.258 -21.556 1.00 94.44 80 GLU A C 1
ATOM 613 O O . GLU A 1 80 ? 22.401 -0.212 -20.979 1.00 94.44 80 GLU A O 1
ATOM 618 N N . ARG A 1 81 ? 21.745 -2.095 -22.012 1.00 93.44 81 ARG A N 1
ATOM 619 C CA . ARG A 1 81 ? 20.314 -1.785 -21.944 1.00 93.44 81 ARG A CA 1
ATOM 620 C C . ARG A 1 81 ? 19.830 -1.653 -20.502 1.00 93.44 81 ARG A C 1
ATOM 622 O O . ARG A 1 81 ? 19.117 -0.703 -20.196 1.00 93.44 81 ARG A O 1
ATOM 629 N N . VAL A 1 82 ? 20.231 -2.555 -19.605 1.00 95.44 82 VAL A N 1
ATOM 630 C CA . VAL A 1 82 ? 19.892 -2.458 -18.176 1.00 95.44 82 VAL A CA 1
ATOM 631 C C . VAL A 1 82 ? 20.512 -1.205 -17.555 1.00 95.44 82 VAL A C 1
ATOM 633 O O . VAL A 1 82 ? 19.833 -0.500 -16.811 1.00 95.44 82 VAL A O 1
ATOM 636 N N . ALA A 1 83 ? 21.761 -0.869 -17.889 1.00 95.69 83 ALA A N 1
ATOM 637 C CA . ALA A 1 83 ? 22.398 0.355 -17.407 1.00 95.69 83 ALA A CA 1
ATOM 638 C C . ALA A 1 83 ? 21.652 1.621 -17.865 1.00 95.69 83 ALA A C 1
ATOM 640 O O . ALA A 1 83 ? 21.406 2.507 -17.045 1.00 95.69 83 ALA A O 1
ATOM 641 N N . THR A 1 84 ? 21.231 1.687 -19.132 1.00 95.44 84 THR A N 1
ATOM 642 C CA . THR A 1 84 ? 20.413 2.791 -19.661 1.00 95.44 84 THR A CA 1
ATOM 643 C C . THR A 1 84 ? 19.077 2.903 -18.929 1.00 95.44 84 THR A C 1
ATOM 645 O O . THR A 1 84 ? 18.707 3.986 -18.483 1.00 95.44 84 THR A O 1
ATOM 648 N N . LEU A 1 85 ? 18.376 1.786 -18.733 1.00 95.38 85 LEU A N 1
ATOM 649 C CA . LEU A 1 85 ? 17.092 1.765 -18.031 1.00 95.38 85 LEU A CA 1
ATOM 650 C C . LEU A 1 85 ? 17.216 2.200 -16.562 1.00 95.38 85 LEU A C 1
ATOM 652 O O . LEU A 1 85 ? 16.413 2.997 -16.079 1.00 95.38 85 LEU A O 1
ATOM 656 N N . ARG A 1 86 ? 18.262 1.746 -15.861 1.00 96.12 86 ARG A N 1
ATOM 657 C CA . ARG A 1 86 ? 18.582 2.223 -14.507 1.00 96.12 86 ARG A CA 1
ATOM 658 C C . ARG A 1 86 ? 18.855 3.724 -14.487 1.00 96.12 86 ARG A C 1
ATOM 660 O O . ARG A 1 86 ? 18.410 4.401 -13.564 1.00 96.12 86 ARG A O 1
ATOM 667 N N . ALA A 1 87 ? 19.563 4.249 -15.487 1.00 95.50 87 ALA A N 1
ATOM 668 C CA . ALA A 1 87 ? 19.834 5.679 -15.589 1.00 95.50 87 ALA A CA 1
ATOM 669 C C . ALA A 1 87 ? 18.542 6.495 -15.753 1.00 95.50 87 ALA A C 1
ATOM 671 O O . ALA A 1 87 ? 18.414 7.528 -15.102 1.00 95.50 87 ALA A O 1
ATOM 672 N N . TYR A 1 88 ? 17.563 6.013 -16.528 1.00 95.19 88 TYR A N 1
ATOM 673 C CA . TYR A 1 88 ? 16.254 6.667 -16.631 1.00 95.19 88 TYR A CA 1
ATOM 674 C C . TYR A 1 88 ? 15.498 6.693 -15.300 1.00 95.19 88 TYR A C 1
ATOM 676 O O . TYR A 1 88 ? 14.999 7.745 -14.912 1.00 95.19 88 TYR A O 1
ATOM 684 N N . ILE A 1 89 ? 15.479 5.585 -14.551 1.00 95.62 89 ILE A N 1
ATOM 685 C CA . ILE A 1 89 ? 14.857 5.559 -13.215 1.00 95.62 89 ILE A CA 1
ATOM 686 C C . ILE A 1 89 ? 15.559 6.547 -12.272 1.00 95.62 89 ILE A C 1
ATOM 688 O O . ILE A 1 89 ? 14.908 7.321 -11.574 1.00 95.62 89 ILE A O 1
ATOM 692 N N . LEU A 1 90 ? 16.894 6.565 -12.266 1.00 96.12 90 LEU A N 1
ATOM 693 C CA . LEU A 1 90 ? 17.655 7.497 -11.431 1.00 96.12 90 LEU A CA 1
ATOM 694 C C . LEU A 1 90 ? 17.433 8.958 -11.839 1.00 96.12 90 LEU A C 1
ATOM 696 O O . LEU A 1 90 ? 17.420 9.814 -10.962 1.00 96.12 90 LEU A O 1
ATOM 700 N N . ALA A 1 91 ? 17.225 9.245 -13.125 1.00 94.75 91 ALA A N 1
ATOM 701 C CA . ALA A 1 91 ? 16.909 10.588 -13.605 1.00 94.75 91 ALA A CA 1
ATOM 702 C C . ALA A 1 91 ? 15.536 11.090 -13.121 1.00 94.75 91 ALA A C 1
ATOM 704 O O . ALA A 1 91 ? 15.363 12.296 -12.971 1.00 94.75 91 ALA A O 1
ATOM 705 N N . LEU A 1 92 ? 14.584 10.191 -12.830 1.00 93.94 92 LEU A N 1
ATOM 706 C CA . LEU A 1 92 ? 13.327 10.556 -12.166 1.00 93.94 92 LEU A CA 1
ATOM 707 C C . LEU A 1 92 ? 13.559 10.906 -10.691 1.00 93.94 92 LEU A C 1
ATOM 709 O O . LEU A 1 92 ? 13.063 11.914 -10.196 1.00 93.94 92 LEU A O 1
ATOM 713 N N . CYS A 1 93 ? 14.325 10.074 -9.981 1.00 95.56 93 CYS A N 1
ATOM 714 C CA . CYS A 1 93 ? 14.435 10.154 -8.523 1.00 95.56 93 CYS A CA 1
ATOM 715 C C . CYS A 1 93 ? 15.579 11.045 -8.015 1.00 95.56 93 CYS A C 1
ATOM 717 O O . CYS A 1 93 ? 15.661 11.279 -6.805 1.00 95.56 93 CYS A O 1
ATOM 719 N N . ARG A 1 94 ? 16.487 11.521 -8.882 1.00 95.50 94 ARG A N 1
ATOM 720 C CA . ARG A 1 94 ? 17.666 12.319 -8.499 1.00 95.50 94 ARG A CA 1
ATOM 721 C C . ARG A 1 94 ? 17.772 13.624 -9.277 1.00 95.50 94 ARG A C 1
ATOM 723 O O . ARG A 1 94 ? 17.531 13.683 -10.475 1.00 95.50 94 ARG A O 1
ATOM 730 N N . SER A 1 95 ? 18.228 14.667 -8.590 1.00 93.81 95 SER A N 1
ATOM 731 C CA . SER A 1 95 ? 18.652 15.914 -9.225 1.00 93.81 95 SER A CA 1
ATOM 732 C C . SER A 1 95 ? 19.977 15.732 -9.989 1.00 93.81 95 SER A C 1
ATOM 734 O O . SER A 1 95 ? 20.720 14.782 -9.721 1.00 93.81 95 SER A O 1
ATOM 736 N N . PRO A 1 96 ? 20.369 16.684 -10.862 1.00 89.00 96 PRO A N 1
ATOM 737 C CA . PRO A 1 96 ? 21.684 16.669 -11.513 1.00 89.00 96 PRO A CA 1
ATOM 738 C C . PRO A 1 96 ? 22.876 16.672 -10.542 1.00 89.00 96 PRO A C 1
ATOM 740 O O . PRO A 1 96 ? 23.949 16.189 -10.887 1.00 89.00 96 PRO A O 1
ATOM 743 N N . SER A 1 97 ? 22.700 17.183 -9.315 1.00 90.69 97 SER A N 1
ATOM 744 C CA . SER A 1 97 ? 23.719 17.115 -8.253 1.00 90.69 97 SER A CA 1
ATOM 745 C C . SER A 1 97 ? 23.806 15.742 -7.579 1.00 90.69 97 SER A C 1
ATOM 747 O O . SER A 1 97 ? 24.628 15.537 -6.688 1.00 90.69 97 SER A O 1
ATOM 749 N N . GLY A 1 98 ? 22.946 14.805 -7.978 1.00 89.81 98 GLY A N 1
ATOM 750 C CA . GLY A 1 98 ? 22.844 13.481 -7.397 1.00 89.81 98 GLY A CA 1
ATOM 751 C C . GLY A 1 98 ? 22.127 13.458 -6.053 1.00 89.81 98 GLY A C 1
ATOM 752 O O . GLY A 1 98 ? 22.228 12.438 -5.383 1.00 89.81 98 GLY A O 1
ATOM 753 N N . ALA A 1 99 ? 21.419 14.520 -5.645 1.00 93.12 99 ALA A N 1
ATOM 754 C CA . ALA A 1 99 ? 20.568 14.546 -4.447 1.00 93.12 99 ALA A CA 1
ATOM 755 C C . ALA A 1 99 ? 19.173 13.959 -4.737 1.00 93.12 99 ALA A C 1
ATOM 757 O O . ALA A 1 99 ? 18.794 13.833 -5.900 1.00 93.12 99 ALA A O 1
ATOM 758 N N . ARG A 1 100 ? 18.410 13.592 -3.697 1.00 94.00 100 ARG A N 1
ATOM 759 C CA . ARG A 1 100 ? 17.016 13.124 -3.838 1.00 94.00 100 ARG A CA 1
ATOM 760 C C . ARG A 1 100 ? 16.181 14.207 -4.527 1.00 94.00 100 ARG A C 1
ATOM 762 O O . ARG A 1 100 ? 16.211 15.361 -4.102 1.00 94.00 100 ARG A O 1
ATOM 769 N N . ALA A 1 101 ? 15.468 13.844 -5.590 1.00 93.62 101 ALA A N 1
ATOM 770 C CA . ALA A 1 101 ? 14.528 14.739 -6.251 1.00 93.62 101 ALA A CA 1
ATOM 771 C C . ALA A 1 101 ? 13.302 14.973 -5.356 1.00 93.62 101 ALA A C 1
ATOM 773 O O . ALA A 1 101 ? 12.819 14.058 -4.692 1.00 93.62 101 ALA A O 1
ATOM 774 N N . SER A 1 102 ? 12.797 16.207 -5.334 1.00 90.94 102 SER A N 1
ATOM 775 C CA . SER A 1 102 ? 11.581 16.537 -4.586 1.00 90.94 102 SER A CA 1
ATOM 776 C C . SER A 1 102 ? 10.383 15.777 -5.161 1.00 90.94 102 SER A C 1
ATOM 778 O O . SER A 1 102 ? 10.237 15.700 -6.380 1.00 90.94 102 SER A O 1
ATOM 780 N N . GLY A 1 103 ? 9.546 15.211 -4.289 1.00 91.31 103 GLY A N 1
ATOM 781 C CA . GLY A 1 103 ? 8.374 14.431 -4.692 1.00 91.31 103 GLY A CA 1
ATOM 782 C C . GLY A 1 103 ? 8.661 12.970 -5.052 1.00 91.31 103 GLY A C 1
ATOM 783 O O . GLY A 1 103 ? 7.727 12.268 -5.416 1.00 91.31 103 GLY A O 1
ATOM 784 N N . TYR A 1 104 ? 9.902 12.487 -4.915 1.00 94.50 104 TYR A N 1
ATOM 785 C CA . TYR A 1 104 ? 10.247 11.083 -5.159 1.00 94.50 104 TYR A CA 1
ATOM 786 C C . TYR A 1 104 ? 10.883 10.411 -3.937 1.00 94.50 104 TYR A C 1
ATOM 788 O O . TYR A 1 104 ? 11.630 11.072 -3.206 1.00 94.50 104 TYR A O 1
ATOM 796 N N . PRO A 1 105 ? 10.708 9.086 -3.774 1.00 94.62 105 PRO A N 1
ATOM 797 C CA . PRO A 1 105 ? 11.413 8.314 -2.754 1.00 94.62 105 PRO A CA 1
ATOM 798 C C . PRO A 1 105 ? 12.939 8.364 -2.931 1.00 94.62 105 PRO A C 1
ATOM 800 O O . PRO A 1 105 ? 13.446 8.548 -4.042 1.00 94.62 105 PRO A O 1
ATOM 803 N N . ASP A 1 106 ? 13.697 8.157 -1.847 1.00 93.75 106 ASP A N 1
ATOM 804 C CA . ASP A 1 106 ? 15.173 8.161 -1.860 1.00 93.75 106 ASP A CA 1
ATOM 805 C C . ASP A 1 106 ? 15.765 6.891 -2.509 1.00 93.75 106 ASP A C 1
ATOM 807 O O . ASP A 1 106 ? 16.368 6.022 -1.874 1.00 93.75 106 ASP A O 1
ATOM 811 N N . ILE A 1 107 ? 15.569 6.760 -3.818 1.00 95.62 107 ILE A N 1
ATOM 812 C CA . ILE A 1 107 ? 16.046 5.632 -4.618 1.00 95.62 107 ILE A CA 1
ATOM 813 C C . ILE A 1 107 ? 17.467 5.914 -5.113 1.00 95.62 107 ILE A C 1
ATOM 815 O O . ILE A 1 107 ? 17.782 6.980 -5.638 1.00 95.62 107 I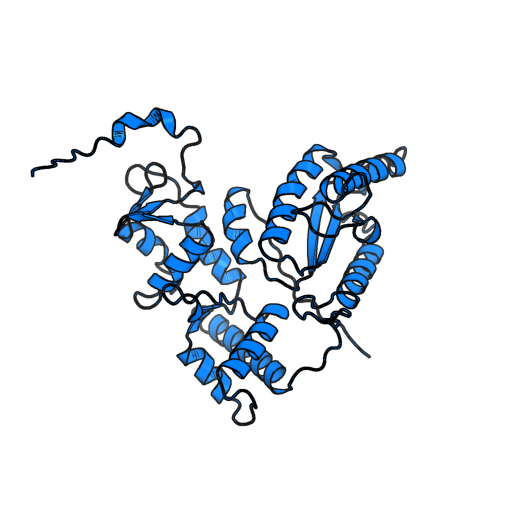LE A O 1
ATOM 819 N N . THR A 1 108 ? 18.342 4.922 -4.963 1.00 95.06 108 THR A N 1
ATOM 820 C CA . THR A 1 108 ? 19.723 4.946 -5.459 1.00 95.06 108 THR A CA 1
ATOM 821 C C . THR A 1 108 ? 20.001 3.642 -6.195 1.00 95.06 108 THR A C 1
ATOM 823 O O . THR A 1 108 ? 19.179 2.728 -6.169 1.00 95.06 108 THR A O 1
ATOM 826 N N . TRP A 1 109 ? 21.183 3.499 -6.797 1.00 94.12 109 TRP A N 1
ATOM 827 C CA . TRP A 1 109 ? 21.584 2.257 -7.469 1.00 94.12 109 TRP A CA 1
AT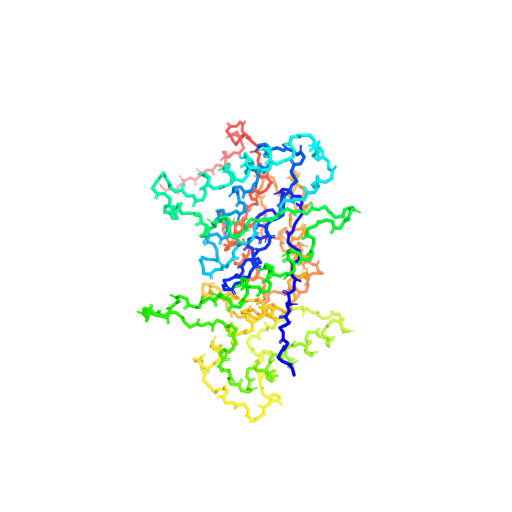OM 828 C C . TRP A 1 109 ? 21.495 1.008 -6.571 1.00 94.12 109 TRP A C 1
ATOM 830 O O . TRP A 1 109 ? 21.358 -0.094 -7.087 1.00 94.12 109 TRP A O 1
ATOM 840 N N . LYS A 1 110 ? 21.547 1.172 -5.240 1.00 95.38 110 LYS A N 1
ATOM 841 C CA . LYS A 1 110 ? 21.416 0.077 -4.266 1.00 95.38 110 LYS A CA 1
ATOM 842 C C . LYS A 1 110 ? 19.989 -0.453 -4.135 1.00 95.38 110 LYS A C 1
ATOM 844 O O . LYS A 1 110 ? 19.811 -1.526 -3.583 1.00 95.38 110 LYS A O 1
ATOM 849 N N . HIS A 1 111 ? 18.997 0.301 -4.601 1.00 97.19 111 HIS A N 1
ATOM 850 C CA . HIS A 1 111 ? 17.575 -0.031 -4.510 1.00 97.19 111 HIS A CA 1
ATOM 851 C C . HIS A 1 111 ? 17.014 -0.576 -5.833 1.00 97.19 111 HIS A C 1
ATOM 853 O O . HIS A 1 111 ? 15.818 -0.843 -5.922 1.00 97.19 111 HIS A O 1
ATOM 859 N N . LEU A 1 112 ? 17.854 -0.716 -6.864 1.00 97.94 112 LEU A N 1
ATOM 860 C CA . LEU A 1 112 ? 17.466 -1.206 -8.185 1.00 97.94 112 LEU A CA 1
ATOM 861 C C . LEU A 1 112 ? 17.939 -2.645 -8.357 1.00 97.94 112 LEU A C 1
ATOM 863 O O . LEU A 1 112 ? 19.105 -2.948 -8.093 1.00 97.94 112 LEU A O 1
ATOM 867 N N . HIS A 1 113 ? 17.052 -3.519 -8.823 1.00 98.25 113 HIS A N 1
ATOM 868 C CA . HIS A 1 113 ? 17.400 -4.916 -9.056 1.00 98.25 113 HIS A CA 1
ATOM 869 C C . HIS A 1 113 ? 16.597 -5.520 -10.203 1.00 98.25 113 HIS A C 1
ATOM 871 O O . HIS A 1 113 ? 15.421 -5.215 -10.376 1.00 98.25 113 HIS A O 1
ATOM 877 N N . GLU A 1 114 ? 17.214 -6.395 -10.988 1.00 97.75 114 GLU A N 1
ATOM 878 C CA . GLU A 1 114 ? 16.574 -7.047 -12.127 1.00 97.75 114 GLU A CA 1
ATOM 879 C C . GLU A 1 114 ? 16.469 -8.548 -11.903 1.00 97.75 114 GLU A C 1
ATOM 881 O O . GLU A 1 114 ? 17.365 -9.191 -11.349 1.00 97.75 114 GLU A O 1
ATOM 886 N N . VAL A 1 115 ? 15.353 -9.108 -12.355 1.00 98.31 115 VAL A N 1
ATOM 887 C CA . VAL A 1 115 ? 15.041 -10.523 -12.220 1.00 98.31 115 VAL A CA 1
ATOM 888 C C . VAL A 1 115 ? 14.396 -11.063 -13.486 1.00 98.31 115 VAL A C 1
ATOM 890 O O . VAL A 1 115 ? 13.723 -10.363 -14.247 1.00 98.31 115 VAL A O 1
ATOM 893 N N . SER A 1 116 ? 14.549 -12.363 -13.680 1.00 97.69 116 SER A N 1
ATOM 894 C CA . SER A 1 116 ? 13.700 -13.135 -14.572 1.00 97.69 116 SER A CA 1
ATOM 895 C C . SER A 1 116 ? 12.894 -14.115 -13.739 1.00 97.69 116 SER A C 1
ATOM 897 O O . SER A 1 116 ? 13.435 -15.056 -13.160 1.00 97.69 116 SER A O 1
ATOM 899 N N . CYS A 1 117 ? 11.577 -13.925 -13.703 1.00 95.94 117 CYS A N 1
ATOM 900 C CA . CYS A 1 117 ? 10.684 -14.863 -13.029 1.00 95.94 117 CYS A CA 1
ATOM 901 C C . CYS A 1 117 ? 10.665 -16.227 -13.745 1.00 95.94 117 CYS A C 1
ATOM 903 O O . CYS A 1 117 ? 10.426 -17.251 -13.113 1.00 95.94 117 CYS A O 1
ATOM 905 N N . LYS A 1 118 ? 10.969 -16.262 -15.051 1.00 96.94 118 LYS A N 1
ATOM 906 C CA . LYS A 1 118 ? 10.995 -17.490 -15.857 1.00 96.94 118 LYS A CA 1
ATOM 907 C C . LYS A 1 118 ? 12.238 -18.336 -15.595 1.00 96.94 118 LYS A C 1
ATOM 909 O O . LYS A 1 118 ? 12.135 -19.546 -15.437 1.00 96.94 118 LYS A O 1
ATOM 914 N N . THR A 1 119 ? 13.412 -17.707 -15.574 1.00 96.62 119 THR A N 1
ATOM 915 C CA . THR A 1 119 ? 14.702 -18.402 -15.398 1.00 96.62 119 THR A CA 1
ATOM 916 C C . THR A 1 119 ? 15.169 -18.417 -13.949 1.00 96.62 119 THR A C 1
ATOM 918 O O . THR A 1 119 ? 16.173 -19.054 -13.650 1.00 96.62 119 THR A O 1
ATOM 921 N N . GLN A 1 120 ? 14.454 -17.718 -13.060 1.00 97.25 120 GLN A N 1
ATOM 922 C CA . GLN A 1 120 ? 14.805 -17.498 -11.653 1.00 97.25 120 GLN A CA 1
ATOM 923 C C . GLN A 1 120 ? 16.104 -16.688 -11.456 1.00 97.25 120 GLN A C 1
ATOM 925 O O . GLN A 1 120 ? 16.583 -16.525 -10.331 1.00 97.25 120 GLN A O 1
ATOM 930 N N . GLU A 1 121 ? 16.666 -16.134 -12.535 1.00 97.50 121 GLU A N 1
ATOM 931 C CA . GLU A 1 121 ? 17.847 -15.272 -12.495 1.00 97.50 121 GLU A CA 1
ATOM 932 C C . GLU A 1 121 ? 17.568 -14.032 -11.635 1.00 97.50 121 GLU A C 1
ATOM 934 O O . GLU A 1 121 ? 16.512 -13.406 -11.740 1.00 97.50 121 GLU A O 1
ATOM 939 N N . GLY A 1 122 ? 18.515 -13.686 -10.761 1.00 97.12 122 GLY A N 1
ATOM 940 C CA . GLY A 1 122 ? 18.435 -12.505 -9.901 1.00 97.12 122 GLY A CA 1
ATOM 941 C C . GLY A 1 122 ? 17.601 -12.667 -8.624 1.00 97.12 122 GLY A C 1
ATOM 942 O O . GLY A 1 122 ? 17.768 -11.852 -7.717 1.00 97.12 122 GLY A O 1
ATOM 943 N N . LEU A 1 123 ? 16.773 -13.709 -8.471 1.00 97.38 123 LEU A N 1
ATOM 944 C CA . LEU A 1 123 ? 15.843 -13.811 -7.332 1.00 97.38 123 LEU A CA 1
ATOM 945 C C . LEU A 1 123 ? 16.526 -13.888 -5.962 1.00 97.38 123 LEU A C 1
ATOM 947 O O . LEU A 1 123 ? 16.079 -13.239 -5.020 1.00 97.38 123 LEU A O 1
ATOM 951 N N . ASP A 1 124 ? 17.634 -14.615 -5.825 1.00 98.00 124 ASP A N 1
ATOM 952 C CA . ASP A 1 124 ? 18.348 -14.662 -4.541 1.00 98.00 124 ASP A CA 1
ATOM 953 C C . ASP A 1 124 ? 19.024 -13.328 -4.199 1.00 98.00 124 ASP A C 1
ATOM 955 O O . ASP A 1 124 ? 19.166 -12.981 -3.026 1.00 98.00 124 ASP A O 1
ATOM 959 N N . GLY A 1 125 ? 19.413 -12.558 -5.220 1.00 98.12 125 GLY A N 1
ATOM 960 C CA . GLY A 1 125 ? 19.860 -11.177 -5.048 1.00 98.12 125 GLY A CA 1
ATOM 961 C C . GLY A 1 125 ? 18.734 -10.289 -4.526 1.00 98.12 125 GLY A C 1
ATOM 962 O O . GLY A 1 125 ? 18.943 -9.559 -3.561 1.00 98.12 125 GLY A O 1
ATOM 963 N N . LEU A 1 126 ? 17.531 -10.434 -5.089 1.00 98.19 126 LEU A N 1
ATOM 964 C CA . LEU A 1 126 ? 16.351 -9.690 -4.660 1.00 98.19 126 LEU A CA 1
ATOM 965 C C . LEU A 1 126 ? 15.974 -10.005 -3.207 1.00 98.19 126 LEU A C 1
ATOM 967 O O . LEU A 1 126 ? 15.759 -9.084 -2.425 1.00 98.19 126 LEU A O 1
ATOM 971 N N . LYS A 1 127 ? 15.966 -11.286 -2.811 1.00 97.06 127 LYS A N 1
ATOM 972 C CA . LYS A 1 127 ? 15.702 -11.695 -1.417 1.00 97.06 127 LYS A CA 1
ATOM 973 C C . LYS A 1 127 ? 16.676 -11.032 -0.441 1.00 97.06 127 LYS A C 1
ATOM 975 O O . LYS A 1 127 ? 16.258 -10.505 0.587 1.00 97.06 127 LYS A O 1
ATOM 980 N N . ARG A 1 128 ? 17.974 -11.027 -0.776 1.00 97.31 128 ARG A N 1
ATOM 981 C CA . ARG A 1 128 ? 19.005 -10.355 0.032 1.00 97.31 128 ARG A CA 1
ATOM 982 C C . ARG A 1 128 ? 18.788 -8.849 0.089 1.00 97.31 128 ARG A C 1
ATOM 984 O O . ARG A 1 128 ? 18.933 -8.277 1.162 1.00 97.31 128 ARG A O 1
ATOM 991 N N . LEU A 1 129 ? 18.429 -8.225 -1.032 1.00 98.00 129 LEU A N 1
ATOM 992 C CA . LEU A 1 129 ? 18.163 -6.792 -1.094 1.00 98.00 129 LEU A CA 1
ATOM 993 C C . LEU A 1 129 ? 16.962 -6.400 -0.224 1.00 98.00 129 LEU A C 1
ATOM 995 O O . LEU A 1 129 ? 17.091 -5.494 0.592 1.00 98.00 129 LEU A O 1
ATOM 999 N N . ILE A 1 130 ? 15.832 -7.101 -0.348 1.00 97.38 130 ILE A N 1
ATOM 1000 C CA . ILE A 1 130 ? 14.623 -6.861 0.458 1.00 97.38 130 ILE A CA 1
ATOM 1001 C C . ILE A 1 130 ? 14.947 -6.980 1.950 1.00 97.38 130 ILE A C 1
ATOM 1003 O O . ILE A 1 130 ? 14.654 -6.068 2.721 1.00 97.38 130 ILE A O 1
ATOM 1007 N N . PHE A 1 131 ? 15.621 -8.065 2.345 1.00 95.94 131 PHE A N 1
ATOM 1008 C CA . PHE A 1 131 ? 16.056 -8.266 3.727 1.00 95.94 131 PHE A CA 1
ATOM 1009 C C . PHE A 1 131 ? 16.973 -7.134 4.207 1.00 95.94 131 PHE A C 1
ATOM 1011 O O . PHE A 1 131 ? 16.765 -6.568 5.278 1.00 95.94 131 PHE A O 1
ATOM 1018 N N . GLN A 1 132 ? 17.967 -6.764 3.396 1.00 95.31 132 GLN A N 1
ATOM 1019 C CA . GLN A 1 132 ? 18.909 -5.704 3.725 1.00 95.31 132 GLN A CA 1
ATOM 1020 C C . GLN A 1 132 ? 18.195 -4.363 3.915 1.00 95.31 132 GLN A C 1
ATOM 1022 O O . GLN A 1 132 ? 18.412 -3.709 4.933 1.00 95.31 132 GLN A O 1
ATOM 1027 N N . VAL A 1 133 ? 17.347 -3.956 2.968 1.00 95.56 133 VAL A N 1
ATOM 1028 C CA . VAL A 1 133 ? 16.602 -2.692 3.046 1.00 95.56 133 VAL A CA 1
ATOM 1029 C C . VAL A 1 133 ? 15.743 -2.669 4.305 1.00 95.56 133 VAL A C 1
ATOM 1031 O O . VAL A 1 133 ? 15.862 -1.721 5.078 1.00 95.56 133 VAL A O 1
ATOM 1034 N N . ALA A 1 134 ? 14.991 -3.739 4.581 1.00 94.00 134 ALA A N 1
ATOM 1035 C CA . ALA A 1 134 ? 14.183 -3.852 5.794 1.00 94.00 134 ALA A CA 1
ATOM 1036 C C . ALA A 1 134 ? 15.014 -3.653 7.078 1.00 94.00 134 ALA A C 1
ATOM 1038 O O . ALA A 1 134 ? 14.620 -2.903 7.970 1.00 94.00 134 ALA A O 1
ATOM 1039 N N . CYS A 1 135 ? 16.213 -4.243 7.160 1.00 92.19 135 CYS A N 1
ATOM 1040 C CA . CYS A 1 135 ? 17.116 -4.085 8.308 1.00 92.19 135 CYS A CA 1
ATOM 1041 C C . CYS A 1 135 ? 17.698 -2.668 8.489 1.00 92.19 135 CYS A C 1
ATOM 1043 O O . CYS A 1 135 ? 18.221 -2.357 9.569 1.00 92.19 135 CYS A O 1
ATOM 1045 N N . TYR A 1 136 ? 17.665 -1.829 7.451 1.00 90.81 136 TYR A N 1
ATOM 1046 C CA . TYR A 1 136 ? 18.182 -0.457 7.479 1.00 90.81 136 TYR A CA 1
ATOM 1047 C C . TYR A 1 136 ? 17.093 0.618 7.497 1.00 90.81 136 TYR A C 1
ATOM 1049 O O . TYR A 1 136 ? 17.443 1.792 7.635 1.00 90.81 136 TYR A O 1
ATOM 1057 N N . MET A 1 137 ? 15.812 0.248 7.410 1.00 91.69 137 MET A N 1
ATOM 1058 C CA . MET A 1 137 ? 14.707 1.192 7.562 1.00 91.69 137 MET A CA 1
ATOM 1059 C C . MET A 1 137 ? 14.736 1.846 8.947 1.00 91.69 137 MET A C 1
ATOM 1061 O O . MET A 1 137 ? 14.979 1.192 9.970 1.00 91.69 137 MET A O 1
ATOM 1065 N N . LYS A 1 138 ? 14.499 3.157 8.968 1.00 88.38 138 LYS A N 1
ATOM 1066 C CA . LYS A 1 138 ? 14.543 3.989 10.169 1.00 88.38 138 LYS A CA 1
ATOM 1067 C C . LYS A 1 138 ? 13.255 4.770 10.314 1.00 88.38 138 LYS A C 1
ATOM 1069 O O . LYS A 1 138 ? 12.678 5.201 9.322 1.00 88.38 138 LYS A O 1
ATOM 1074 N N . ASP A 1 139 ? 12.871 4.991 11.559 1.00 81.69 139 ASP A N 1
ATOM 1075 C CA . ASP A 1 139 ? 11.849 5.959 11.895 1.00 81.69 139 ASP A CA 1
ATOM 1076 C C . ASP A 1 139 ? 12.462 7.365 11.902 1.00 81.69 139 ASP A C 1
ATOM 1078 O O . ASP A 1 139 ? 13.320 7.674 12.733 1.00 81.69 139 ASP A O 1
ATOM 1082 N N . ASN A 1 140 ? 12.038 8.200 10.955 1.00 71.25 140 ASN A N 1
ATOM 1083 C CA . ASN A 1 140 ? 12.477 9.590 10.833 1.00 71.25 140 ASN A CA 1
ATOM 1084 C C . ASN A 1 140 ? 11.475 10.578 11.458 1.00 71.25 140 ASN A C 1
ATOM 1086 O O . ASN A 1 140 ? 11.667 11.787 11.347 1.00 71.25 140 ASN A O 1
ATOM 1090 N N . SER A 1 141 ? 10.411 10.089 12.108 1.00 63.84 141 SER A N 1
ATOM 1091 C CA . SER A 1 141 ? 9.391 10.943 12.735 1.00 63.84 141 SER A CA 1
ATOM 1092 C C . SER A 1 141 ? 9.865 11.623 14.029 1.00 63.84 141 SER A C 1
ATOM 1094 O O . SER A 1 141 ? 9.260 12.597 14.473 1.00 63.84 141 SER A O 1
ATOM 1096 N N . SER A 1 142 ? 10.981 11.172 14.612 1.00 56.00 142 SER A N 1
ATOM 1097 C CA . SER A 1 142 ? 11.610 11.798 15.780 1.00 56.00 142 SER A CA 1
ATOM 1098 C C . SER A 1 142 ? 12.757 12.722 15.358 1.00 56.00 142 SER A C 1
ATOM 1100 O O . SER A 1 142 ? 13.633 12.354 14.581 1.00 56.00 142 SER A O 1
ATOM 1102 N N . SER A 1 143 ? 12.765 13.942 15.899 1.00 47.41 143 SER A N 1
ATOM 1103 C CA . SER A 1 143 ? 13.723 15.029 15.621 1.00 47.41 143 SER A CA 1
ATOM 1104 C C . SER A 1 143 ? 15.169 14.759 16.072 1.00 47.41 143 SER A C 1
ATOM 1106 O O . SER A 1 143 ? 16.037 15.630 15.975 1.00 47.41 143 SER A O 1
ATOM 1108 N N . SER A 1 144 ? 15.460 13.558 16.564 1.00 52.78 144 SER A N 1
ATOM 1109 C CA . SER A 1 144 ? 16.802 13.099 16.888 1.00 52.78 144 SER A CA 1
ATOM 1110 C C . SER A 1 144 ? 17.577 12.794 15.601 1.00 52.78 144 SER A C 1
ATOM 1112 O O . SER A 1 144 ? 17.161 12.000 14.763 1.00 52.78 144 SER A O 1
ATOM 1114 N N . ALA A 1 145 ? 18.771 13.381 15.467 1.00 51.47 145 ALA A N 1
ATOM 1115 C CA . ALA A 1 145 ? 19.663 13.256 14.302 1.00 51.47 145 ALA A CA 1
ATOM 1116 C C . ALA A 1 145 ? 20.107 11.808 13.961 1.00 51.47 145 ALA A C 1
ATOM 1118 O O . ALA A 1 145 ? 20.809 11.578 12.975 1.00 51.47 145 ALA A O 1
ATOM 1119 N N . SER A 1 146 ? 19.694 10.822 14.760 1.00 53.97 146 SER A N 1
ATOM 1120 C CA . SER A 1 146 ? 19.879 9.393 14.539 1.00 53.97 146 SER A CA 1
ATOM 1121 C C . SER A 1 146 ? 18.530 8.676 14.644 1.00 53.97 146 SER A C 1
ATOM 1123 O O . SER A 1 146 ? 18.188 8.158 15.706 1.00 53.97 146 SER A O 1
ATOM 1125 N N . GLY A 1 147 ? 17.769 8.640 13.546 1.00 61.94 147 GLY A N 1
ATOM 1126 C CA . GLY A 1 147 ? 16.519 7.877 13.477 1.00 61.94 147 GLY A CA 1
ATOM 1127 C C . GLY A 1 147 ? 16.714 6.429 13.944 1.00 61.94 147 GLY A C 1
ATOM 1128 O O . GLY A 1 147 ? 17.714 5.779 13.600 1.00 61.94 147 GLY A O 1
ATOM 1129 N N . HIS A 1 148 ? 15.786 5.941 14.767 1.00 77.62 148 HIS A N 1
ATOM 1130 C CA . HIS A 1 148 ? 15.839 4.592 15.330 1.00 77.62 148 HIS A CA 1
ATOM 1131 C C . HIS A 1 148 ? 15.473 3.561 14.262 1.00 77.62 148 HIS A C 1
ATOM 1133 O O . HIS A 1 148 ? 14.596 3.798 13.436 1.00 77.62 148 HIS A O 1
ATOM 1139 N N . LYS A 1 149 ? 16.145 2.404 14.253 1.00 87.44 149 LYS A N 1
ATOM 1140 C CA . LYS A 1 149 ? 15.777 1.315 13.337 1.00 87.44 149 LYS A CA 1
ATOM 1141 C C . LYS A 1 149 ? 14.369 0.817 13.658 1.00 87.44 149 LYS A C 1
ATOM 1143 O O . LYS A 1 149 ? 14.043 0.649 14.831 1.00 87.44 149 LYS A O 1
ATOM 1148 N N . LEU A 1 150 ? 13.581 0.532 12.623 1.00 88.31 150 LEU A N 1
ATOM 1149 C CA . LEU A 1 150 ? 12.258 -0.073 12.799 1.00 88.31 150 LEU A CA 1
ATOM 1150 C C . LEU A 1 150 ? 12.382 -1.520 13.285 1.00 88.31 150 LEU A C 1
ATOM 1152 O O . LEU A 1 150 ? 11.770 -1.905 14.279 1.00 88.31 150 LEU A O 1
ATOM 1156 N N . LEU A 1 151 ? 13.237 -2.310 12.628 1.00 89.00 151 LEU A N 1
ATOM 1157 C CA . LEU A 1 151 ? 13.551 -3.667 13.068 1.00 89.00 151 LEU A CA 1
ATOM 1158 C C . LEU A 1 151 ? 14.510 -3.663 14.263 1.00 89.00 151 LEU A C 1
ATOM 1160 O O . LEU A 1 151 ? 15.534 -2.976 14.263 1.00 89.00 151 LEU A O 1
ATOM 1164 N N . GLY A 1 152 ? 14.189 -4.491 15.259 1.00 85.75 152 GLY A N 1
ATOM 1165 C CA . GLY A 1 152 ? 14.976 -4.660 16.483 1.00 85.75 152 GLY A CA 1
ATOM 1166 C C . GLY A 1 152 ? 14.669 -3.646 17.588 1.00 85.75 152 GLY A C 1
ATOM 1167 O O . GLY A 1 152 ? 15.308 -3.701 18.638 1.00 85.75 152 GLY A O 1
ATOM 1168 N N . ARG A 1 153 ? 13.704 -2.735 17.388 1.00 88.31 153 ARG A N 1
ATOM 1169 C CA . ARG A 1 153 ? 13.214 -1.874 18.472 1.00 88.31 153 ARG A CA 1
ATOM 1170 C C . ARG A 1 153 ? 12.509 -2.716 19.539 1.00 88.31 153 ARG A C 1
ATOM 1172 O O . ARG A 1 153 ? 11.825 -3.687 19.219 1.00 88.31 153 ARG A O 1
ATOM 1179 N N . LEU A 1 154 ? 12.663 -2.326 20.800 1.00 89.81 154 LEU A N 1
ATOM 1180 C CA . LEU A 1 154 ? 11.900 -2.923 21.891 1.00 89.81 154 LEU A CA 1
ATOM 1181 C C . LEU A 1 154 ? 10.456 -2.425 21.814 1.00 89.81 154 LEU A C 1
ATOM 1183 O O . LEU A 1 154 ? 10.227 -1.231 21.633 1.00 89.81 154 LEU A O 1
ATOM 1187 N N . ILE A 1 155 ? 9.507 -3.344 21.951 1.00 91.44 155 ILE A N 1
ATOM 1188 C CA . ILE A 1 155 ? 8.073 -3.051 21.982 1.00 91.44 155 ILE A CA 1
ATOM 1189 C C . ILE A 1 155 ? 7.455 -3.648 23.252 1.00 91.44 155 ILE A C 1
ATOM 1191 O O . ILE A 1 155 ? 7.920 -4.699 23.713 1.00 91.44 155 ILE A O 1
ATOM 1195 N N . PRO A 1 156 ? 6.419 -3.016 23.822 1.00 94.38 156 PRO A N 1
ATOM 1196 C CA . PRO A 1 156 ? 5.646 -3.603 24.907 1.00 94.38 156 PRO A CA 1
ATOM 1197 C C . PRO A 1 156 ? 5.061 -4.967 24.525 1.00 94.38 156 PRO A C 1
ATOM 1199 O O . PRO A 1 156 ? 4.593 -5.188 23.407 1.00 94.38 156 PRO A O 1
ATOM 1202 N N . LYS A 1 157 ? 5.058 -5.906 25.478 1.00 94.56 157 LYS A N 1
ATOM 1203 C CA . LYS A 1 157 ? 4.483 -7.247 25.273 1.00 94.56 157 LYS A CA 1
ATOM 1204 C C . LYS A 1 157 ? 2.970 -7.190 25.019 1.00 94.56 157 LYS A C 1
ATOM 1206 O O . LYS A 1 157 ? 2.428 -8.048 24.320 1.00 94.56 157 LYS A O 1
ATOM 1211 N N . SER A 1 158 ? 2.295 -6.193 25.578 1.00 95.62 158 SER A N 1
ATOM 1212 C CA . SER A 1 158 ? 0.876 -5.918 25.346 1.00 95.62 158 SER A CA 1
ATOM 1213 C C . SER A 1 158 ? 0.557 -5.704 23.871 1.00 95.62 158 SER A C 1
ATOM 1215 O O . SER A 1 158 ? -0.439 -6.241 23.406 1.00 95.62 158 SER A O 1
ATOM 1217 N N . TYR A 1 159 ? 1.430 -5.035 23.111 1.00 95.62 159 TYR A N 1
ATOM 1218 C CA . TYR A 1 159 ? 1.208 -4.752 21.690 1.00 95.62 159 TYR A CA 1
ATOM 1219 C C . TYR A 1 159 ? 1.195 -6.040 20.866 1.00 95.62 159 TYR A C 1
ATOM 1221 O O . TYR A 1 159 ? 0.335 -6.226 20.014 1.00 95.62 159 TYR A O 1
ATOM 1229 N N . LEU A 1 160 ? 2.110 -6.966 21.169 1.00 94.62 160 LEU A N 1
ATOM 1230 C CA . LEU A 1 160 ? 2.130 -8.300 20.561 1.00 94.62 160 LEU A CA 1
ATOM 1231 C C . LEU A 1 160 ? 0.907 -9.130 20.959 1.00 94.62 160 LEU A C 1
ATOM 1233 O O . LEU A 1 160 ? 0.393 -9.906 20.160 1.00 94.62 160 LEU A O 1
ATOM 1237 N N . THR A 1 161 ? 0.436 -8.970 22.195 1.00 96.00 161 THR A N 1
ATOM 1238 C CA . THR A 1 161 ? -0.751 -9.693 22.661 1.00 96.00 161 THR A CA 1
ATOM 1239 C C . THR A 1 161 ? -2.014 -9.158 21.986 1.00 96.00 161 THR A C 1
ATOM 1241 O O . THR A 1 161 ? -2.833 -9.947 21.528 1.00 96.00 161 THR A O 1
ATOM 1244 N N . LEU A 1 162 ? -2.134 -7.834 21.848 1.00 96.62 162 LEU A N 1
ATOM 1245 C CA . LEU A 1 162 ? -3.209 -7.188 21.099 1.00 96.62 162 LEU A CA 1
ATOM 1246 C C . LEU A 1 162 ? -3.158 -7.570 19.616 1.00 96.62 162 LEU A C 1
ATOM 1248 O O . LEU A 1 162 ? -4.189 -7.894 19.042 1.00 96.62 162 LEU A O 1
ATOM 1252 N N . GLN A 1 163 ? -1.968 -7.597 19.008 1.00 96.50 163 GLN A N 1
ATOM 1253 C CA . GLN A 1 163 ? -1.786 -8.062 17.632 1.00 96.50 163 GLN A CA 1
ATOM 1254 C C . GLN A 1 163 ? -2.359 -9.466 17.438 1.00 96.50 163 GLN A C 1
ATOM 1256 O O . GLN A 1 163 ? -3.109 -9.692 16.492 1.00 96.50 163 GLN A O 1
ATOM 1261 N N . GLN A 1 164 ? -2.034 -10.396 18.341 1.00 96.38 164 GLN A N 1
ATOM 1262 C CA . GLN A 1 164 ? -2.564 -11.752 18.268 1.00 96.38 164 GLN A CA 1
ATOM 1263 C C . GLN A 1 164 ? -4.087 -11.777 18.445 1.00 96.38 164 GLN A C 1
ATOM 1265 O O . GLN A 1 164 ? -4.763 -12.419 17.652 1.00 96.38 164 GLN A O 1
ATOM 1270 N N . ALA A 1 165 ? -4.633 -11.030 19.408 1.00 97.00 165 ALA A N 1
ATOM 1271 C CA . ALA A 1 165 ? -6.078 -10.955 19.627 1.00 97.00 165 ALA A CA 1
ATOM 1272 C C . ALA A 1 165 ? -6.830 -10.396 18.403 1.00 97.00 165 ALA A C 1
ATOM 1274 O O . ALA A 1 165 ? -7.880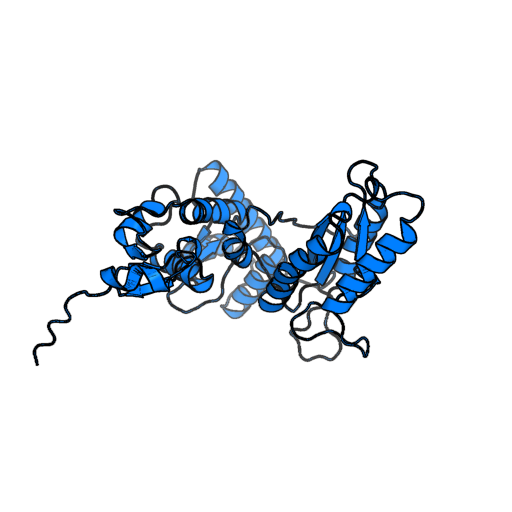 -10.909 18.029 1.00 97.00 165 ALA A O 1
ATOM 1275 N N . VAL A 1 166 ? -6.264 -9.393 17.723 1.00 97.19 166 VAL A N 1
ATOM 1276 C CA . VAL A 1 166 ? -6.815 -8.833 16.478 1.00 97.19 166 VAL A CA 1
ATOM 1277 C C . VAL A 1 166 ? -6.765 -9.849 15.329 1.00 97.19 166 VAL A C 1
ATOM 1279 O O . VAL A 1 166 ? -7.712 -9.939 14.548 1.00 97.19 166 VAL A O 1
ATOM 1282 N N . LEU A 1 167 ? -5.689 -10.637 15.220 1.00 96.56 167 LEU A N 1
ATOM 1283 C CA . LEU A 1 167 ? -5.585 -11.713 14.227 1.00 96.56 167 LEU A CA 1
ATOM 1284 C C . LEU A 1 167 ? -6.584 -12.847 14.496 1.00 96.56 167 LEU A C 1
ATOM 1286 O O . LEU A 1 167 ? -7.198 -13.351 13.555 1.00 96.56 167 LEU A O 1
ATOM 1290 N N . ASP A 1 168 ? -6.767 -13.220 15.761 1.00 96.88 168 ASP A N 1
ATOM 1291 C CA . ASP A 1 168 ? -7.732 -14.241 16.170 1.00 96.88 168 ASP A CA 1
ATOM 1292 C C . ASP A 1 168 ? -9.170 -13.763 15.903 1.00 96.88 168 ASP A C 1
ATOM 1294 O O . ASP A 1 168 ? -9.971 -14.507 15.338 1.00 96.88 168 ASP A O 1
ATOM 1298 N N . GLU A 1 169 ? -9.478 -12.496 16.207 1.00 97.69 169 GLU A N 1
ATOM 1299 C CA . GLU A 1 169 ? -10.780 -11.881 15.925 1.00 97.69 169 GLU A CA 1
ATOM 1300 C C . GLU A 1 169 ? -11.060 -11.791 14.419 1.00 97.69 169 GLU A C 1
ATOM 1302 O O . GLU A 1 169 ? -12.171 -12.084 13.977 1.00 97.69 169 GLU A O 1
ATOM 1307 N N . ARG A 1 170 ? -10.050 -11.462 13.604 1.00 96.94 170 ARG A N 1
ATOM 1308 C CA . ARG A 1 170 ? -10.155 -11.531 12.139 1.00 96.94 170 ARG A CA 1
ATOM 1309 C C . ARG A 1 170 ? -10.523 -12.945 11.679 1.00 96.94 170 ARG A C 1
ATOM 1311 O O . ARG A 1 170 ? -11.437 -13.101 10.874 1.00 96.94 170 ARG A O 1
ATOM 1318 N N . GLY A 1 171 ? -9.822 -13.964 12.181 1.00 97.19 171 GLY A N 1
ATOM 1319 C CA . GLY A 1 171 ? -10.074 -15.363 11.823 1.00 97.19 171 GLY A CA 1
ATOM 1320 C C . GLY A 1 171 ? -11.459 -15.847 12.255 1.00 97.19 171 GLY A C 1
ATOM 1321 O O . GLY A 1 171 ? -12.137 -16.529 11.489 1.00 97.19 171 GLY A O 1
ATOM 1322 N N . ARG A 1 172 ? -11.912 -15.448 13.449 1.00 97.50 172 ARG A N 1
ATOM 1323 C CA . ARG A 1 172 ? -13.268 -15.722 13.939 1.00 97.50 172 ARG A CA 1
ATOM 1324 C C . ARG A 1 172 ? -14.323 -15.111 13.014 1.00 97.50 172 ARG A C 1
ATOM 1326 O O . ARG A 1 172 ? -15.220 -15.817 12.568 1.00 97.50 172 ARG A O 1
ATOM 1333 N N . ARG A 1 173 ? -14.181 -13.824 12.683 1.00 96.94 173 ARG A N 1
ATOM 1334 C CA . ARG A 1 173 ? -15.106 -13.103 11.795 1.00 96.94 173 ARG A CA 1
ATOM 1335 C C . ARG A 1 173 ? -15.172 -13.707 10.402 1.00 96.94 173 ARG A C 1
ATOM 1337 O O . ARG A 1 173 ? -16.254 -13.817 9.848 1.00 96.94 173 ARG A O 1
ATOM 1344 N N . ASP A 1 174 ? -14.031 -14.115 9.852 1.00 95.62 174 ASP A N 1
ATOM 1345 C CA . ASP A 1 174 ? -13.969 -14.794 8.553 1.00 95.62 174 ASP A CA 1
ATOM 1346 C C . ASP A 1 174 ? -14.728 -16.134 8.576 1.00 95.62 174 ASP A C 1
ATOM 1348 O O . ASP A 1 174 ? -15.504 -16.431 7.672 1.00 95.62 174 ASP A O 1
ATOM 1352 N N . ALA A 1 175 ? -14.587 -16.914 9.654 1.00 97.06 175 ALA A N 1
ATOM 1353 C CA . ALA A 1 175 ? -15.302 -18.181 9.822 1.00 97.06 175 ALA A CA 1
ATOM 1354 C C . ALA A 1 175 ? -16.822 -18.016 10.019 1.00 97.06 175 ALA A C 1
ATOM 1356 O O . ALA A 1 175 ? -17.585 -18.926 9.689 1.00 97.06 175 ALA A O 1
ATOM 1357 N N . GLU A 1 176 ? -17.253 -16.881 10.569 1.00 96.44 176 GLU A N 1
ATOM 1358 C CA . GLU A 1 176 ? -18.657 -16.557 10.847 1.00 96.44 176 GLU A CA 1
ATOM 1359 C C . GLU A 1 176 ? -19.315 -15.683 9.759 1.00 96.44 176 GLU A C 1
ATOM 1361 O O . GLU A 1 176 ? -20.483 -15.327 9.900 1.00 96.44 176 GLU A O 1
ATOM 1366 N N . ASP A 1 177 ? -18.601 -15.377 8.666 1.00 92.94 177 ASP A N 1
ATOM 1367 C CA . ASP A 1 177 ? -19.053 -14.485 7.581 1.00 92.94 177 ASP A CA 1
ATOM 1368 C C . ASP A 1 177 ? -19.451 -13.078 8.087 1.00 92.94 177 ASP A C 1
ATOM 1370 O O . ASP A 1 177 ? -20.423 -12.457 7.651 1.00 92.94 177 ASP A O 1
ATOM 1374 N N . GLU A 1 178 ? -18.691 -12.565 9.060 1.00 94.81 178 GLU A N 1
ATOM 1375 C CA . GLU A 1 178 ? -18.850 -11.226 9.623 1.00 94.81 178 GLU A CA 1
ATOM 1376 C C . GLU A 1 178 ? -17.998 -10.172 8.892 1.00 94.81 178 GLU A C 1
ATOM 1378 O O . GLU A 1 178 ? -16.974 -10.448 8.256 1.00 94.81 178 GLU A O 1
ATOM 1383 N N . VAL A 1 179 ? -18.391 -8.904 9.057 1.00 94.94 179 VAL A N 1
ATOM 1384 C CA . VAL A 1 179 ? -17.640 -7.752 8.542 1.00 94.94 179 VAL A CA 1
ATOM 1385 C C . VAL A 1 179 ? -16.221 -7.696 9.101 1.00 94.94 179 VAL A C 1
ATOM 1387 O O . VAL A 1 179 ? -15.992 -7.887 10.297 1.00 94.94 179 VAL A O 1
ATOM 1390 N N . GLN A 1 180 ? -15.267 -7.347 8.240 1.00 96.12 180 GLN A N 1
ATOM 1391 C CA . GLN A 1 180 ? -13.836 -7.355 8.557 1.00 96.12 180 GLN A CA 1
ATOM 1392 C C . GLN A 1 180 ? -13.329 -5.998 9.069 1.00 96.12 180 GLN A C 1
ATOM 1394 O O . GLN A 1 180 ? -12.228 -5.560 8.729 1.00 96.12 180 GLN A O 1
ATOM 1399 N N . TYR A 1 181 ? -14.131 -5.321 9.889 1.00 95.75 181 TYR A N 1
ATOM 1400 C CA . TYR A 1 181 ? -13.726 -4.128 10.629 1.00 95.75 181 TYR A CA 1
ATOM 1401 C C . TYR A 1 181 ? -14.260 -4.167 12.064 1.00 95.75 181 TYR A C 1
ATOM 1403 O O . TYR A 1 181 ? -15.269 -4.818 12.341 1.00 95.75 181 TYR A O 1
ATOM 1411 N N . LEU A 1 182 ? -13.592 -3.445 12.962 1.00 96.19 182 LEU A N 1
ATOM 1412 C CA . LEU A 1 182 ? -14.043 -3.193 14.330 1.00 96.19 182 LEU A CA 1
ATOM 1413 C C . LEU A 1 182 ? -14.482 -1.737 14.482 1.00 96.19 182 LEU A C 1
ATOM 1415 O O . LEU A 1 182 ? -13.908 -0.847 13.853 1.00 96.19 182 LEU A O 1
ATOM 1419 N N . THR A 1 183 ? -15.476 -1.504 15.334 1.00 94.62 183 THR A N 1
ATOM 1420 C CA . THR A 1 183 ? -15.751 -0.186 15.924 1.00 94.62 183 THR A CA 1
ATOM 1421 C C . THR A 1 183 ? -14.927 0.023 17.197 1.00 94.62 183 THR A C 1
ATOM 1423 O O . THR A 1 183 ? -14.402 -0.951 17.737 1.00 94.62 183 THR A O 1
ATOM 1426 N N . ASP A 1 184 ? -14.872 1.250 17.728 1.00 93.12 184 ASP A N 1
ATOM 1427 C CA . ASP A 1 184 ? -14.232 1.546 19.027 1.00 93.12 184 ASP A CA 1
ATOM 1428 C C . ASP A 1 184 ? -14.677 0.567 20.126 1.00 93.12 184 ASP A C 1
ATOM 1430 O O . ASP A 1 184 ? -13.858 -0.117 20.729 1.00 93.12 184 ASP A O 1
ATOM 1434 N N . ALA A 1 185 ? -15.992 0.396 20.302 1.00 93.62 185 ALA A N 1
ATOM 1435 C CA . ALA A 1 185 ? -16.539 -0.494 21.325 1.00 93.62 185 ALA A CA 1
ATOM 1436 C C . ALA A 1 185 ? -16.135 -1.967 21.125 1.00 93.62 185 ALA A C 1
ATOM 1438 O O . ALA A 1 185 ? -15.982 -2.709 22.090 1.00 93.62 185 ALA A O 1
ATOM 1439 N N . GLN A 1 186 ? -15.981 -2.417 19.876 1.00 95.69 186 GLN A N 1
ATOM 1440 C CA . GLN A 1 186 ? -15.540 -3.784 19.589 1.00 95.69 186 GLN A CA 1
ATOM 1441 C C . GLN A 1 186 ? -14.035 -3.948 19.810 1.00 95.69 186 GLN A C 1
ATOM 1443 O O . GLN A 1 186 ? -13.605 -4.993 20.292 1.00 95.69 186 GLN A O 1
ATOM 1448 N N . LEU A 1 187 ? -13.243 -2.928 19.484 1.00 95.62 187 LEU A N 1
ATOM 1449 C CA . LEU A 1 187 ? -11.815 -2.905 19.773 1.00 95.62 187 LEU A CA 1
ATOM 1450 C C . LEU A 1 187 ? -11.558 -2.908 21.287 1.00 95.62 187 LEU A C 1
ATOM 1452 O O . LEU A 1 187 ? -10.710 -3.670 21.746 1.00 95.62 187 LEU A O 1
ATOM 1456 N N . ASP A 1 188 ? -12.326 -2.138 22.058 1.00 93.88 188 ASP A N 1
ATOM 1457 C CA . ASP A 1 188 ? -12.251 -2.126 23.522 1.00 93.88 188 ASP A CA 1
ATOM 1458 C C . ASP A 1 188 ? -12.501 -3.524 24.099 1.00 93.88 188 ASP A C 1
ATOM 1460 O O . ASP A 1 188 ? -11.713 -4.007 24.911 1.00 93.88 188 ASP A O 1
ATOM 1464 N N . LEU A 1 189 ? -13.518 -4.241 23.602 1.00 94.81 189 LEU A N 1
ATOM 1465 C CA . LEU A 1 189 ? -13.775 -5.630 24.002 1.00 94.81 189 LEU A CA 1
ATOM 1466 C C . LEU A 1 189 ? -12.592 -6.558 23.693 1.00 94.81 189 LEU A C 1
ATOM 1468 O O . LEU A 1 189 ? -12.282 -7.436 24.496 1.00 94.81 189 LEU A O 1
ATOM 1472 N N . VAL A 1 190 ? -11.919 -6.381 22.552 1.00 95.19 190 VAL A N 1
ATOM 1473 C CA . VAL A 1 190 ? -10.715 -7.157 22.200 1.00 95.19 190 VAL A CA 1
ATOM 1474 C C . VAL A 1 190 ? -9.561 -6.843 23.159 1.00 95.19 190 VAL A C 1
ATOM 1476 O O . VAL A 1 190 ? -8.835 -7.749 23.566 1.00 95.19 190 VAL A O 1
ATOM 1479 N N . ILE A 1 191 ? -9.398 -5.584 23.570 1.00 93.12 191 ILE A N 1
ATOM 1480 C CA . ILE A 1 191 ? -8.370 -5.176 24.538 1.00 93.12 191 ILE A CA 1
ATOM 1481 C C . ILE A 1 191 ? -8.674 -5.755 25.930 1.00 93.12 191 ILE A C 1
ATOM 1483 O O . ILE A 1 191 ? -7.776 -6.288 26.588 1.00 93.12 191 ILE A O 1
ATOM 1487 N N . GLU A 1 192 ? -9.938 -5.715 26.359 1.00 90.81 192 GLU A N 1
ATOM 1488 C CA . GLU A 1 192 ? -10.401 -6.221 27.657 1.00 90.81 192 GLU A CA 1
ATOM 1489 C C . GLU A 1 192 ? -10.227 -7.739 27.826 1.00 90.81 192 GLU A C 1
ATOM 1491 O O . GLU A 1 192 ? -10.083 -8.218 28.956 1.00 90.81 192 GLU A O 1
ATOM 1496 N N . GLN A 1 193 ? -10.151 -8.507 26.730 1.00 88.75 193 GLN A N 1
ATOM 1497 C CA . GLN A 1 193 ? -9.817 -9.941 26.773 1.00 88.75 193 GLN A CA 1
ATOM 1498 C C . GLN A 1 193 ? -8.446 -10.209 27.415 1.00 88.75 193 GLN A C 1
ATOM 1500 O O . GLN A 1 193 ? -8.195 -11.318 27.896 1.00 88.75 193 GLN A O 1
ATOM 1505 N N . ASN A 1 194 ? -7.565 -9.205 27.468 1.00 89.38 194 ASN A N 1
ATOM 1506 C CA . ASN A 1 194 ? -6.288 -9.278 28.161 1.00 89.38 194 ASN A CA 1
ATOM 1507 C C . ASN A 1 194 ? -6.219 -8.291 29.347 1.00 89.38 194 ASN A C 1
ATOM 1509 O O . ASN A 1 194 ? -5.631 -7.212 29.228 1.00 89.38 194 ASN A O 1
ATOM 1513 N N . PRO A 1 195 ? -6.704 -8.677 30.543 1.00 82.69 195 PRO A N 1
ATOM 1514 C CA . PRO A 1 195 ? -6.706 -7.805 31.722 1.00 82.69 195 PRO A CA 1
ATOM 1515 C C . PRO A 1 195 ? -5.300 -7.457 32.245 1.00 82.69 195 PRO A C 1
ATOM 1517 O O . PRO A 1 195 ? -5.155 -6.584 33.097 1.00 82.69 195 PRO A O 1
ATOM 1520 N N . GLY A 1 196 ? -4.254 -8.139 31.763 1.00 85.38 196 GLY A N 1
ATOM 1521 C CA . GLY A 1 196 ? -2.857 -7.826 32.070 1.00 85.38 196 GLY A CA 1
ATOM 1522 C C . GLY A 1 196 ? -2.230 -6.772 31.153 1.00 85.38 196 GLY A C 1
ATOM 1523 O O . GLY A 1 196 ? -1.028 -6.531 31.271 1.00 85.38 196 GLY A O 1
ATOM 1524 N N . SER A 1 197 ? -2.996 -6.192 30.222 1.00 90.00 197 SER A N 1
ATOM 1525 C CA . SER A 1 197 ? -2.513 -5.166 29.299 1.00 90.00 197 SER A CA 1
ATOM 1526 C C . SER A 1 197 ? -2.081 -3.895 30.041 1.00 90.00 197 SER A C 1
ATOM 1528 O O . SER A 1 197 ? -2.708 -3.462 31.012 1.00 90.00 197 SER A O 1
ATOM 1530 N N . ASP A 1 198 ? -0.986 -3.293 29.585 1.00 91.25 198 ASP A N 1
ATOM 1531 C CA . ASP A 1 198 ? -0.527 -1.977 30.037 1.00 91.25 198 ASP A CA 1
ATOM 1532 C C . ASP A 1 198 ? -1.123 -0.831 29.202 1.00 91.25 198 ASP A C 1
ATOM 1534 O O . ASP A 1 198 ? -0.915 0.319 29.563 1.00 91.25 198 ASP A O 1
ATOM 1538 N N . ILE A 1 199 ? -1.913 -1.137 28.164 1.00 93.00 199 ILE A N 1
ATOM 1539 C CA . ILE A 1 199 ? -2.652 -0.160 27.355 1.00 93.00 199 ILE A CA 1
ATOM 1540 C C . ILE A 1 199 ? -3.851 0.327 28.170 1.00 93.00 199 ILE A C 1
ATOM 1542 O O . ILE A 1 199 ? -4.822 -0.416 28.326 1.00 93.00 199 ILE A O 1
ATOM 1546 N N . ARG A 1 200 ? -3.771 1.534 28.743 1.00 88.69 200 ARG A N 1
ATOM 1547 C CA . ARG A 1 200 ? -4.786 2.028 29.697 1.00 88.69 200 ARG A CA 1
ATOM 1548 C C . ARG A 1 200 ? -5.448 3.324 29.293 1.00 88.69 200 ARG A C 1
ATOM 1550 O O . ARG A 1 200 ? -6.589 3.563 29.682 1.00 88.69 200 ARG A O 1
ATOM 1557 N N . ASP A 1 201 ? -4.721 4.171 28.586 1.00 90.25 201 ASP A N 1
ATOM 1558 C CA . ASP A 1 201 ? -5.217 5.462 28.150 1.00 90.25 201 ASP A CA 1
ATOM 1559 C C . ASP A 1 201 ? -5.196 5.596 26.625 1.00 90.25 201 ASP A C 1
ATOM 1561 O O . ASP A 1 201 ? -4.823 4.687 25.879 1.00 90.25 201 ASP A O 1
ATOM 1565 N N . TYR A 1 202 ? -5.674 6.747 26.162 1.00 89.25 202 TYR A N 1
ATOM 1566 C CA . TYR A 1 202 ? -5.773 7.046 24.744 1.00 89.25 202 TYR A CA 1
ATOM 1567 C C . TYR A 1 202 ? -4.401 7.080 24.054 1.00 89.25 202 TYR A C 1
ATOM 1569 O O . TYR A 1 202 ? -4.284 6.599 22.932 1.00 89.25 202 TYR A O 1
ATOM 1577 N N . GLU A 1 203 ? -3.362 7.613 24.703 1.00 91.25 203 GLU A N 1
ATOM 1578 C CA . GLU A 1 203 ? -2.016 7.725 24.122 1.00 91.25 203 GLU A CA 1
ATOM 1579 C C . GLU A 1 203 ? -1.377 6.335 23.965 1.00 91.25 203 GLU A C 1
ATOM 1581 O O . GLU A 1 203 ? -0.821 6.007 22.907 1.00 91.25 203 GLU A O 1
ATOM 1586 N N . ASP A 1 204 ? -1.531 5.478 24.979 1.00 92.75 204 ASP A N 1
ATOM 1587 C CA . ASP A 1 204 ? -1.107 4.078 24.920 1.00 92.75 204 ASP A CA 1
ATOM 1588 C C . ASP A 1 204 ? -1.818 3.327 23.786 1.00 92.75 204 ASP A C 1
ATOM 1590 O O . ASP A 1 204 ? -1.203 2.546 23.053 1.00 92.75 204 ASP A O 1
ATOM 1594 N N . LEU A 1 205 ? -3.120 3.575 23.605 1.00 93.31 205 LEU A N 1
ATOM 1595 C CA . LEU A 1 205 ? -3.884 2.955 22.530 1.00 93.31 205 LEU A CA 1
ATOM 1596 C C . LEU A 1 205 ? -3.404 3.438 21.158 1.00 93.31 205 LEU A C 1
ATOM 1598 O O . LEU A 1 205 ? -3.163 2.617 20.277 1.00 93.31 205 LEU A O 1
ATOM 1602 N N . GLN A 1 206 ? -3.203 4.745 20.964 1.00 92.88 206 GLN A N 1
ATOM 1603 C CA . GLN A 1 206 ? -2.730 5.280 19.681 1.00 92.88 206 GLN A CA 1
ATOM 1604 C C . GLN A 1 206 ? -1.352 4.726 19.291 1.00 92.88 206 GLN A C 1
ATOM 1606 O O . GLN A 1 206 ? -1.103 4.430 18.117 1.00 92.88 206 GLN A O 1
ATOM 1611 N N . THR A 1 207 ? -0.458 4.536 20.262 1.00 92.75 207 THR A N 1
ATOM 1612 C CA . THR A 1 207 ? 0.863 3.934 20.021 1.00 92.75 207 THR A CA 1
ATOM 1613 C C . THR A 1 207 ? 0.770 2.439 19.699 1.00 92.75 207 THR A C 1
ATOM 1615 O O . THR A 1 207 ? 1.451 1.973 18.778 1.00 92.75 207 THR A O 1
ATOM 1618 N N . ALA A 1 208 ? -0.127 1.697 20.356 1.00 95.31 208 ALA A N 1
ATOM 1619 C CA . ALA A 1 208 ? -0.415 0.303 20.019 1.00 95.31 208 ALA A CA 1
ATOM 1620 C C . ALA A 1 208 ? -1.045 0.157 18.620 1.00 95.31 208 ALA A C 1
ATOM 1622 O O . ALA A 1 208 ? -0.605 -0.682 17.833 1.00 95.31 208 ALA A O 1
ATOM 1623 N N . ILE A 1 209 ? -2.016 1.003 18.261 1.00 95.44 209 ILE A N 1
ATOM 1624 C CA . ILE A 1 209 ? -2.636 1.022 16.926 1.00 95.44 209 ILE A CA 1
ATOM 1625 C C . ILE A 1 209 ? -1.605 1.360 15.851 1.00 95.44 209 ILE A C 1
ATOM 1627 O O . ILE A 1 209 ? -1.536 0.667 14.836 1.00 95.44 209 ILE A O 1
ATOM 1631 N N . SER A 1 210 ? -0.737 2.345 16.094 1.00 92.88 210 SER A N 1
ATOM 1632 C CA . SER A 1 210 ? 0.365 2.671 15.182 1.00 92.88 210 SER A CA 1
ATOM 1633 C C . SER A 1 210 ? 1.271 1.459 14.943 1.00 92.88 210 SER A C 1
ATOM 1635 O O . SER A 1 210 ? 1.626 1.169 13.803 1.00 92.88 210 SER A O 1
ATOM 1637 N N . PHE A 1 211 ? 1.582 0.683 15.987 1.00 93.81 211 PHE A N 1
ATOM 1638 C CA . PHE A 1 211 ? 2.321 -0.574 15.846 1.00 93.81 211 PHE A CA 1
ATOM 1639 C C . PHE A 1 211 ? 1.572 -1.616 14.988 1.00 93.81 211 PHE A C 1
ATOM 1641 O O . PHE A 1 211 ? 2.188 -2.287 14.153 1.00 93.81 211 PHE A O 1
ATOM 1648 N N . LEU A 1 212 ? 0.253 -1.755 15.146 1.00 95.19 212 LEU A N 1
ATOM 1649 C CA . LEU A 1 212 ? -0.547 -2.677 14.330 1.00 95.19 212 LEU A CA 1
ATOM 1650 C C . LEU A 1 212 ? -0.603 -2.264 12.852 1.00 95.19 212 LEU A C 1
ATOM 1652 O O . LEU A 1 212 ? -0.545 -3.139 11.985 1.00 95.19 212 LEU A O 1
ATOM 1656 N N . ILE A 1 213 ? -0.654 -0.958 12.567 1.00 93.38 213 ILE A N 1
ATOM 1657 C CA . ILE A 1 213 ? -0.570 -0.412 11.204 1.00 93.38 213 ILE A CA 1
ATOM 1658 C C . ILE A 1 213 ? 0.810 -0.687 10.604 1.00 93.38 213 ILE A C 1
ATOM 1660 O O . ILE A 1 213 ? 0.912 -1.240 9.513 1.00 93.38 213 ILE A O 1
ATOM 1664 N N . GLU A 1 214 ? 1.882 -0.372 11.335 1.00 91.44 214 GLU A N 1
ATOM 1665 C CA . GLU A 1 214 ? 3.266 -0.565 10.880 1.00 91.44 214 GLU A CA 1
ATOM 1666 C C . GLU A 1 214 ? 3.606 -2.039 10.608 1.00 91.44 214 GLU A C 1
ATOM 1668 O O . GLU A 1 214 ? 4.428 -2.349 9.747 1.00 91.44 214 GLU A O 1
ATOM 1673 N N . THR A 1 215 ? 2.972 -2.966 11.329 1.00 92.06 215 THR A N 1
ATOM 1674 C CA . THR A 1 215 ? 3.115 -4.410 11.087 1.00 92.06 215 THR A CA 1
ATOM 1675 C C . THR A 1 215 ? 2.191 -4.933 9.988 1.00 92.06 215 THR A C 1
ATOM 1677 O O . THR A 1 215 ? 2.310 -6.098 9.615 1.00 92.06 215 THR A O 1
ATOM 1680 N N . GLY A 1 216 ? 1.274 -4.117 9.461 1.00 91.50 216 GLY A N 1
ATOM 1681 C CA . GLY A 1 216 ? 0.282 -4.532 8.467 1.00 91.50 216 GLY A CA 1
ATOM 1682 C C . GLY A 1 216 ? -0.789 -5.477 9.019 1.00 91.50 216 GLY A C 1
ATOM 1683 O O . GLY A 1 216 ? -1.411 -6.211 8.253 1.00 91.50 216 GLY A O 1
ATOM 1684 N N . THR A 1 217 ? -0.984 -5.494 10.341 1.00 93.88 217 THR A N 1
ATOM 1685 C CA . THR A 1 217 ? -2.046 -6.277 10.999 1.00 93.88 217 THR A CA 1
ATOM 1686 C C . THR A 1 217 ? -3.395 -5.584 10.857 1.00 93.88 217 THR A C 1
ATOM 1688 O O . THR A 1 217 ? -4.425 -6.241 10.737 1.00 93.88 217 THR A O 1
ATOM 1691 N N . LEU A 1 218 ? -3.375 -4.252 10.880 1.00 93.81 218 LEU A N 1
ATOM 1692 C CA . LEU A 1 218 ? -4.555 -3.409 10.913 1.00 93.81 218 LEU A CA 1
ATOM 1693 C C . LEU A 1 218 ? -4.402 -2.258 9.924 1.00 93.81 218 LEU A C 1
ATOM 1695 O O . LEU A 1 218 ? -3.323 -1.688 9.798 1.00 93.81 218 LEU A O 1
ATOM 1699 N N . LEU A 1 219 ? -5.488 -1.885 9.258 1.00 93.69 219 LEU A N 1
ATOM 1700 C CA . LEU A 1 219 ? -5.567 -0.662 8.472 1.00 93.69 219 LEU A CA 1
ATOM 1701 C C . LEU A 1 219 ? -6.513 0.309 9.182 1.00 93.69 219 LEU A C 1
ATOM 1703 O O . LEU A 1 219 ? -7.676 -0.001 9.429 1.00 93.69 219 LEU A O 1
ATOM 1707 N N . HIS A 1 220 ? -6.009 1.486 9.538 1.00 93.81 220 HIS A N 1
ATOM 1708 C CA . HIS A 1 220 ? -6.763 2.500 10.272 1.00 93.81 220 HIS A CA 1
ATOM 1709 C C . HIS A 1 220 ? -6.375 3.895 9.793 1.00 93.81 220 HIS A C 1
ATOM 1711 O O . HIS A 1 220 ? -5.235 4.135 9.392 1.00 93.81 220 HIS A O 1
ATOM 1717 N N . PHE A 1 221 ? -7.345 4.807 9.818 1.00 90.44 221 PHE A N 1
ATOM 1718 C CA . PHE A 1 221 ? -7.174 6.177 9.359 1.00 90.44 221 PHE A CA 1
ATOM 1719 C C . PHE A 1 221 ? -7.525 7.126 10.505 1.00 90.44 221 PHE A C 1
ATOM 1721 O O . PHE A 1 221 ? -8.703 7.236 10.842 1.00 90.44 221 PHE A O 1
ATOM 1728 N N . PRO A 1 222 ? -6.552 7.855 11.081 1.00 83.00 222 PRO A N 1
ATOM 1729 C CA . PRO A 1 222 ? -6.772 8.737 12.229 1.00 83.00 222 PRO A CA 1
ATOM 1730 C C . PRO A 1 222 ? -7.451 10.063 11.829 1.00 83.00 222 PRO A C 1
ATOM 1732 O O . PRO A 1 222 ? -7.082 11.137 12.297 1.00 83.00 222 PRO A O 1
ATOM 1735 N N . ASP A 1 223 ? -8.420 10.009 10.915 1.00 81.62 223 ASP A N 1
ATOM 1736 C CA . ASP A 1 223 ? -9.197 11.167 10.491 1.00 81.62 223 ASP A CA 1
ATOM 1737 C C . ASP A 1 223 ? -10.388 11.358 11.427 1.00 81.62 223 ASP A C 1
ATOM 1739 O O . ASP A 1 223 ? -11.342 10.576 11.426 1.00 81.62 223 ASP A O 1
ATOM 1743 N N . THR A 1 224 ? -10.307 12.399 12.249 1.00 75.12 224 THR A N 1
ATOM 1744 C CA . THR A 1 224 ? -11.361 12.768 13.196 1.00 75.12 224 THR A CA 1
ATOM 1745 C C . THR A 1 224 ? -12.557 13.420 12.509 1.00 75.12 224 THR A C 1
ATOM 1747 O O . THR A 1 224 ? -13.631 13.516 13.106 1.00 75.12 224 THR A O 1
ATOM 1750 N N . SER A 1 225 ? -12.410 13.845 11.252 1.00 69.12 225 SER A N 1
ATOM 1751 C CA . SER A 1 225 ? -13.495 14.433 10.475 1.00 69.12 225 SER A CA 1
ATOM 1752 C C . SER A 1 225 ? -14.549 13.359 10.219 1.00 69.12 225 SER A C 1
ATOM 1754 O O . SER A 1 225 ? -14.283 12.359 9.554 1.00 69.12 225 SER A O 1
ATOM 1756 N N . HIS A 1 226 ? -15.750 13.558 10.770 1.00 68.81 226 HIS A N 1
ATOM 1757 C CA . HIS A 1 226 ? -16.914 12.690 10.549 1.00 68.81 226 HIS A CA 1
ATOM 1758 C C . HIS A 1 226 ? -16.725 11.212 10.962 1.00 68.81 226 HIS A C 1
ATOM 1760 O O . HIS A 1 226 ? -17.432 10.328 10.484 1.00 68.81 226 HIS A O 1
ATOM 1766 N N . GLY A 1 227 ? -15.789 10.936 11.879 1.00 78.25 227 GLY A N 1
ATOM 1767 C CA . GLY A 1 227 ? -15.717 9.661 12.599 1.00 78.25 227 GLY A CA 1
ATOM 1768 C C . GLY A 1 227 ? -15.042 8.495 11.873 1.00 78.25 227 GLY A C 1
ATOM 1769 O O . GLY A 1 227 ? -15.142 7.373 12.363 1.00 78.25 227 GLY A O 1
ATOM 1770 N N . LEU A 1 228 ? -14.329 8.703 10.757 1.00 85.25 228 LEU A N 1
ATOM 1771 C CA . LEU A 1 228 ? -13.578 7.619 10.098 1.00 85.25 228 LEU A CA 1
ATOM 1772 C C . LEU A 1 228 ? -12.570 6.944 11.048 1.00 85.25 228 LEU A C 1
ATOM 1774 O O . LEU A 1 228 ? -12.360 5.735 10.966 1.00 85.25 228 LEU A O 1
ATOM 1778 N N . CYS A 1 229 ? -12.014 7.698 11.998 1.00 87.81 229 CYS A N 1
ATOM 1779 C CA . CYS A 1 229 ? -11.129 7.178 13.040 1.00 87.81 229 CYS A CA 1
ATOM 1780 C C . CYS A 1 229 ? -11.750 6.110 13.956 1.00 87.81 229 CYS A C 1
ATOM 1782 O O . CYS A 1 229 ? -11.007 5.499 14.715 1.00 87.81 229 CYS A O 1
ATOM 1784 N N . THR A 1 230 ? -13.065 5.883 13.891 1.00 90.88 230 THR A N 1
ATOM 1785 C CA . THR A 1 230 ? -13.782 4.887 14.709 1.00 90.88 230 THR A CA 1
ATOM 1786 C C . THR A 1 230 ? -13.886 3.511 14.043 1.00 90.88 230 THR A C 1
ATOM 1788 O O . THR A 1 230 ? -14.435 2.584 14.636 1.00 90.88 230 THR A O 1
ATOM 1791 N N . LEU A 1 231 ? -13.390 3.365 12.803 1.00 93.62 231 LEU A N 1
ATOM 1792 C CA . LEU A 1 231 ? -13.358 2.098 12.071 1.00 93.62 231 LEU A CA 1
ATOM 1793 C C . LEU A 1 231 ? -11.929 1.568 11.932 1.00 93.62 231 LEU A C 1
ATOM 1795 O O . LEU A 1 231 ? -11.048 2.227 11.379 1.00 93.62 231 LEU A O 1
ATOM 1799 N N . TYR A 1 232 ? -11.731 0.327 12.365 1.00 95.50 232 TYR A N 1
ATOM 1800 C CA . TYR A 1 232 ? -10.454 -0.380 12.328 1.00 95.50 232 TYR A CA 1
ATOM 1801 C C . TYR A 1 232 ? -10.563 -1.576 11.382 1.00 95.50 232 TYR A C 1
ATOM 1803 O O . TYR A 1 232 ? -11.153 -2.598 11.729 1.00 95.50 232 TYR A O 1
ATOM 1811 N N . PHE A 1 233 ? -10.018 -1.464 10.171 1.00 95.50 233 PHE A N 1
ATOM 1812 C CA . PHE A 1 233 ? -10.127 -2.502 9.146 1.00 95.50 233 PHE A CA 1
ATOM 1813 C C . PHE A 1 233 ? -9.134 -3.640 9.414 1.00 95.50 233 PHE A C 1
ATOM 1815 O O . PHE A 1 233 ? -7.919 -3.443 9.414 1.00 95.50 233 PHE A O 1
ATOM 1822 N N . LEU A 1 234 ? -9.661 -4.848 9.607 1.00 96.31 234 LEU A N 1
ATOM 1823 C CA . LEU A 1 234 ? -8.900 -6.064 9.913 1.00 96.31 234 LEU A CA 1
ATOM 1824 C C . LEU A 1 234 ? -8.344 -6.748 8.660 1.00 96.31 234 LEU A C 1
ATOM 1826 O O . LEU A 1 234 ? -7.357 -7.483 8.720 1.00 96.31 234 LEU A O 1
ATOM 1830 N N . CYS A 1 235 ? -9.001 -6.541 7.517 1.00 92.94 235 CYS A N 1
ATOM 1831 C CA . CYS A 1 235 ? -8.669 -7.212 6.268 1.00 92.94 235 CYS A CA 1
ATOM 1832 C C . CYS A 1 235 ? -8.669 -6.219 5.091 1.00 92.94 235 CYS A C 1
ATOM 1834 O O . CYS A 1 235 ? -9.734 -5.845 4.595 1.00 92.94 235 CYS A O 1
ATOM 1836 N N . PRO A 1 236 ? -7.483 -5.818 4.595 1.00 89.75 236 PRO A N 1
ATOM 1837 C CA . PRO A 1 236 ? -7.363 -4.977 3.404 1.00 89.75 236 PRO A CA 1
ATOM 1838 C C . PRO A 1 236 ? -7.994 -5.595 2.150 1.00 89.75 236 PRO A C 1
ATOM 1840 O O . PRO A 1 236 ? -8.570 -4.876 1.340 1.00 89.75 236 PRO A O 1
ATOM 1843 N N . VAL A 1 237 ? -7.928 -6.926 2.006 1.00 88.69 237 VAL A N 1
ATOM 1844 C CA . VAL A 1 237 ? -8.514 -7.651 0.862 1.00 88.69 237 VAL A CA 1
ATOM 1845 C C . VAL A 1 237 ? -10.031 -7.476 0.835 1.00 88.69 237 VAL A C 1
ATOM 1847 O O . VAL A 1 237 ? -10.576 -7.039 -0.172 1.00 88.69 237 VAL A O 1
ATOM 1850 N N . TRP A 1 238 ? -10.696 -7.701 1.969 1.00 91.81 238 TRP A N 1
ATOM 1851 C CA . TRP A 1 238 ? -12.138 -7.484 2.103 1.00 91.81 238 TRP A CA 1
ATOM 1852 C C . TRP A 1 238 ? -12.534 -6.031 1.803 1.00 91.81 238 TRP A C 1
ATOM 1854 O O . TRP A 1 238 ? -13.525 -5.773 1.119 1.00 91.81 238 TRP A O 1
ATOM 1864 N N . LEU A 1 239 ? -11.739 -5.057 2.267 1.00 91.56 239 LEU A N 1
ATOM 1865 C CA . LEU A 1 239 ? -11.995 -3.649 1.964 1.00 91.56 239 LEU A CA 1
ATOM 1866 C C . LEU A 1 239 ? -11.854 -3.371 0.461 1.00 91.56 239 LEU A C 1
ATOM 1868 O O . LEU A 1 239 ? -12.680 -2.658 -0.103 1.00 91.56 239 LEU A O 1
ATOM 1872 N N . SER A 1 240 ? -10.854 -3.961 -0.201 1.00 88.56 240 SER A N 1
ATOM 1873 C CA . SER A 1 240 ? -10.690 -3.864 -1.655 1.00 88.56 240 SER A CA 1
ATOM 1874 C C . SER A 1 240 ? -11.914 -4.408 -2.392 1.00 88.56 240 SER A C 1
ATOM 1876 O O . SER A 1 240 ? -12.457 -3.719 -3.252 1.00 88.56 240 SER A O 1
ATOM 1878 N N . GLU A 1 241 ? -12.416 -5.583 -2.007 1.00 88.25 241 GLU A N 1
ATOM 1879 C CA . GLU A 1 241 ? -13.622 -6.189 -2.592 1.00 88.25 241 GLU A CA 1
ATOM 1880 C C . GLU A 1 241 ? -14.867 -5.303 -2.421 1.00 88.25 241 GLU A C 1
ATOM 1882 O O . GLU A 1 241 ? -15.695 -5.190 -3.331 1.00 88.25 241 GLU A O 1
ATOM 1887 N N . CYS A 1 242 ? -14.991 -4.613 -1.281 1.00 89.56 242 CYS A N 1
ATOM 1888 C CA . CYS A 1 242 ? -16.054 -3.630 -1.072 1.00 89.56 242 CYS A CA 1
ATOM 1889 C C . CYS A 1 242 ? -15.941 -2.457 -2.060 1.00 89.56 242 CYS A C 1
ATOM 1891 O O . CYS A 1 242 ? -16.944 -2.024 -2.630 1.00 89.56 242 CYS A O 1
ATOM 1893 N N . LEU A 1 243 ? -14.725 -1.952 -2.287 1.00 89.81 243 LEU A N 1
ATOM 1894 C CA . LEU A 1 243 ? -14.465 -0.809 -3.169 1.00 89.81 243 LEU A CA 1
ATOM 1895 C C . LEU A 1 243 ? -14.575 -1.165 -4.654 1.00 89.81 243 LEU A C 1
ATOM 1897 O O . LEU A 1 243 ? -15.003 -0.331 -5.456 1.00 89.81 243 LEU A O 1
ATOM 1901 N N . GLU A 1 244 ? -14.264 -2.404 -5.033 1.00 86.06 244 GLU A N 1
ATOM 1902 C CA . GLU A 1 244 ? -14.391 -2.887 -6.411 1.00 86.06 244 GLU A CA 1
ATOM 1903 C C . GLU A 1 244 ? -15.810 -2.728 -6.963 1.00 86.06 244 GLU A C 1
ATOM 1905 O O . GLU A 1 244 ? -15.978 -2.427 -8.145 1.00 86.06 244 GLU A O 1
ATOM 1910 N N . ARG A 1 245 ? -16.844 -2.856 -6.122 1.00 85.19 245 ARG A N 1
ATOM 1911 C CA . ARG A 1 245 ? -18.242 -2.653 -6.542 1.00 85.19 245 ARG A CA 1
ATOM 1912 C C . ARG A 1 245 ? -18.501 -1.233 -7.042 1.00 85.19 245 ARG A C 1
ATOM 1914 O O . ARG A 1 245 ? -19.268 -1.049 -7.984 1.00 85.19 245 ARG A O 1
ATOM 1921 N N . ILE A 1 246 ? -17.844 -0.244 -6.437 1.00 88.62 246 ILE A N 1
ATOM 1922 C CA . ILE A 1 246 ? -17.946 1.164 -6.830 1.00 88.62 246 ILE A CA 1
ATOM 1923 C C . ILE A 1 246 ? -17.144 1.402 -8.109 1.00 88.62 246 ILE A C 1
ATOM 1925 O O . ILE A 1 246 ? -17.656 2.018 -9.036 1.00 88.62 246 ILE A O 1
ATOM 1929 N N . ILE A 1 247 ? -15.922 0.870 -8.192 1.00 86.56 247 ILE A N 1
ATOM 1930 C CA . ILE A 1 247 ? -15.023 1.064 -9.344 1.00 86.56 247 ILE A CA 1
ATOM 1931 C C . ILE A 1 247 ? -15.506 0.355 -10.617 1.00 86.56 247 ILE A C 1
ATOM 1933 O O . ILE A 1 247 ? -15.230 0.808 -11.731 1.00 86.56 247 ILE A O 1
ATOM 1937 N N . HIS A 1 248 ? -16.223 -0.760 -10.475 1.00 87.19 248 HIS A N 1
ATOM 1938 C CA . HIS A 1 248 ? -16.826 -1.482 -11.595 1.00 87.19 248 HIS A CA 1
ATOM 1939 C C . HIS A 1 248 ? -18.200 -0.945 -12.005 1.00 87.19 248 HIS A C 1
ATOM 1941 O O . HIS A 1 248 ? -18.779 -1.441 -12.982 1.00 87.19 248 HIS A O 1
ATOM 1947 N N . LEU A 1 249 ? -18.723 0.067 -11.305 1.00 87.75 249 LEU A N 1
ATOM 1948 C CA . LEU A 1 249 ? -19.953 0.730 -11.705 1.00 87.75 249 LEU A CA 1
ATOM 1949 C C . LEU A 1 249 ? -19.789 1.293 -13.121 1.00 87.75 249 LEU A C 1
ATOM 1951 O O . LEU A 1 249 ? -18.766 1.869 -13.473 1.00 87.75 249 LEU A O 1
ATOM 1955 N N . LYS A 1 250 ? -20.811 1.129 -13.960 1.00 85.50 250 LYS A N 1
ATOM 1956 C CA . LYS A 1 250 ? -20.848 1.741 -15.292 1.00 85.50 250 LYS A CA 1
ATOM 1957 C C . LYS A 1 250 ? -21.798 2.922 -15.264 1.00 85.50 250 LYS A C 1
ATOM 1959 O O . LYS A 1 250 ? -22.922 2.794 -14.784 1.00 85.50 250 LYS A O 1
ATOM 1964 N N . SER A 1 251 ? -21.364 4.047 -15.827 1.00 83.12 251 SE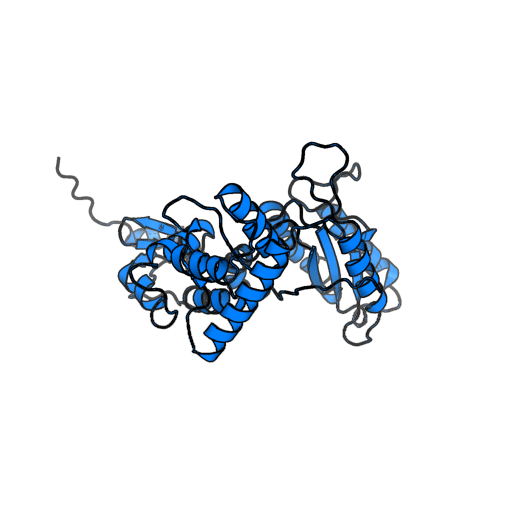R A N 1
ATOM 1965 C CA . SER A 1 251 ? -22.237 5.209 -15.986 1.00 83.12 251 SER A CA 1
ATOM 1966 C C . SER A 1 251 ? -23.453 4.848 -16.845 1.00 83.12 251 SER A C 1
ATOM 1968 O O . SER A 1 251 ? -23.333 4.213 -17.897 1.00 83.12 251 SER A O 1
ATOM 1970 N N . SER A 1 252 ? -24.634 5.250 -16.388 1.00 83.38 252 SER A N 1
ATOM 1971 C CA . SER A 1 252 ? -25.908 5.075 -17.080 1.00 83.38 252 SER A CA 1
ATOM 1972 C C . SER A 1 252 ? -26.784 6.314 -16.880 1.00 83.38 252 SER A C 1
ATOM 1974 O O . SER A 1 252 ? -26.516 7.145 -16.018 1.00 83.38 252 SER A O 1
ATOM 1976 N N . ARG A 1 253 ? -27.854 6.468 -17.673 1.00 75.62 253 ARG A N 1
ATOM 1977 C CA . ARG A 1 253 ? -28.784 7.607 -17.510 1.00 75.62 253 ARG A CA 1
ATOM 1978 C C . ARG A 1 253 ? -29.542 7.585 -16.182 1.00 75.62 253 ARG A C 1
ATOM 1980 O O . ARG A 1 253 ? -29.977 8.636 -15.732 1.00 75.62 253 ARG A O 1
ATOM 1987 N N . SER A 1 254 ? -29.730 6.404 -15.598 1.00 78.81 254 SER A N 1
ATOM 1988 C CA . SER A 1 254 ? -30.441 6.220 -14.332 1.00 78.81 254 SER A CA 1
ATOM 1989 C C . SER A 1 254 ? -29.517 6.245 -13.118 1.00 78.81 254 SER A C 1
ATOM 1991 O O . SER A 1 254 ? -29.968 6.620 -12.049 1.00 78.81 254 SER A O 1
ATOM 1993 N N . VAL A 1 255 ? -28.250 5.851 -13.277 1.00 83.44 255 VAL A N 1
ATOM 1994 C CA . VAL A 1 255 ? -27.275 5.718 -12.185 1.00 83.44 255 VAL A CA 1
ATOM 1995 C C . VAL A 1 255 ? -25.927 6.268 -12.637 1.00 83.44 255 VAL A C 1
ATOM 1997 O O . VAL A 1 255 ? -25.401 5.840 -13.668 1.00 83.44 255 VAL A O 1
ATOM 2000 N N . ALA A 1 256 ? -25.349 7.169 -11.840 1.00 83.38 256 ALA A N 1
ATOM 2001 C CA . ALA A 1 256 ? -24.023 7.748 -12.067 1.00 83.38 256 ALA A CA 1
ATOM 2002 C C . ALA A 1 256 ? -23.867 8.471 -13.427 1.00 83.38 256 ALA A C 1
ATOM 2004 O O . ALA A 1 256 ? -22.849 8.315 -14.113 1.00 83.38 256 ALA A O 1
ATOM 2005 N N . TRP A 1 257 ? -24.877 9.240 -13.855 1.00 84.31 257 TRP A N 1
ATOM 2006 C CA . TRP A 1 257 ? -24.829 9.987 -15.119 1.00 84.31 257 TRP A CA 1
ATOM 2007 C C . TRP A 1 257 ? -23.744 11.069 -15.067 1.00 84.31 257 TRP A C 1
ATOM 2009 O O . TRP A 1 257 ? -23.714 11.877 -14.139 1.00 84.31 257 TRP A O 1
ATOM 2019 N N . ASN A 1 258 ? -22.838 11.079 -16.051 1.00 85.44 258 ASN A N 1
ATOM 2020 C CA . ASN A 1 258 ? -21.663 11.965 -16.082 1.00 85.44 258 ASN A CA 1
ATOM 2021 C C . ASN A 1 258 ? -20.826 11.919 -14.785 1.00 85.44 258 ASN A C 1
ATOM 2023 O O . ASN A 1 258 ? -20.232 12.913 -14.374 1.00 85.44 258 ASN A O 1
ATOM 2027 N N . GLY A 1 259 ? -20.803 10.751 -14.136 1.00 88.69 259 GLY A N 1
ATOM 2028 C CA . GLY A 1 259 ? -20.100 10.506 -12.882 1.00 88.69 259 GLY A CA 1
ATOM 2029 C C . GLY A 1 259 ? -20.836 10.965 -11.625 1.00 88.69 259 GLY A C 1
ATOM 2030 O O . GLY A 1 259 ? -20.328 10.724 -10.538 1.00 88.69 259 GLY A O 1
ATOM 2031 N N . VAL A 1 260 ? -22.021 11.575 -11.722 1.00 91.88 260 VAL A N 1
ATOM 2032 C CA . VAL A 1 260 ? -22.791 12.014 -10.547 1.00 91.88 260 VAL A CA 1
ATOM 2033 C C . VAL A 1 260 ? -23.800 10.945 -10.137 1.00 91.88 260 VAL A C 1
ATOM 2035 O O . VAL A 1 260 ? -24.693 10.595 -10.909 1.00 91.88 260 VAL A O 1
ATOM 2038 N N . ILE A 1 261 ? -23.668 10.439 -8.912 1.00 93.69 261 ILE A N 1
ATOM 2039 C CA . ILE A 1 261 ? -24.538 9.433 -8.288 1.00 93.69 261 ILE A CA 1
ATOM 2040 C C . ILE A 1 261 ? -25.270 10.038 -7.082 1.00 93.69 261 ILE A C 1
ATOM 2042 O O . ILE A 1 261 ? -24.709 10.871 -6.370 1.00 93.69 261 ILE A O 1
ATOM 2046 N N . ARG A 1 262 ? -26.526 9.647 -6.839 1.00 93.25 262 ARG A N 1
ATOM 2047 C CA . ARG A 1 262 ? -27.265 10.065 -5.635 1.00 93.25 262 ARG A CA 1
ATOM 2048 C C . ARG A 1 262 ? -26.840 9.251 -4.417 1.00 93.25 262 ARG A C 1
ATOM 2050 O O . ARG A 1 262 ? -26.373 8.123 -4.575 1.00 93.25 262 ARG A O 1
ATOM 2057 N N . ALA A 1 263 ? -27.036 9.774 -3.206 1.00 91.56 263 ALA A N 1
ATOM 2058 C CA . ALA A 1 263 ? -26.685 9.015 -2.002 1.00 91.56 263 ALA A CA 1
ATOM 2059 C C . ALA A 1 263 ? -27.535 7.740 -1.858 1.00 91.56 263 ALA A C 1
ATOM 2061 O O . ALA A 1 263 ? -27.030 6.727 -1.381 1.00 91.56 263 ALA A O 1
ATOM 2062 N N . GLU A 1 264 ? -28.797 7.760 -2.309 1.00 91.50 264 GLU A N 1
ATOM 2063 C CA . GLU A 1 264 ? -29.657 6.567 -2.378 1.00 91.50 264 GLU A CA 1
ATOM 2064 C C . GLU A 1 264 ? -29.028 5.444 -3.218 1.00 91.50 264 GLU A C 1
ATOM 2066 O O . GLU A 1 264 ? -28.875 4.324 -2.731 1.00 91.50 264 GLU A O 1
ATOM 2071 N N . ASP A 1 265 ? -28.577 5.759 -4.434 1.00 91.50 265 ASP A N 1
ATOM 2072 C CA . ASP A 1 265 ? -27.974 4.796 -5.357 1.00 91.50 265 ASP A CA 1
ATOM 2073 C C . ASP A 1 265 ? -26.595 4.339 -4.872 1.00 91.50 265 ASP A C 1
ATOM 2075 O O . ASP A 1 265 ? -26.244 3.167 -4.995 1.00 91.50 265 ASP A O 1
ATOM 2079 N N . LEU A 1 266 ? -25.811 5.248 -4.285 1.00 91.00 266 LEU A N 1
ATOM 2080 C CA . LEU A 1 266 ? -24.519 4.912 -3.690 1.00 91.00 266 LEU A CA 1
ATOM 2081 C C . LEU A 1 266 ? -24.693 3.952 -2.505 1.00 91.00 266 LEU A C 1
ATOM 2083 O O . LEU A 1 266 ? -23.949 2.980 -2.388 1.00 91.00 266 LEU A O 1
ATOM 2087 N N . ARG A 1 267 ? -25.716 4.162 -1.667 1.00 91.12 267 ARG A N 1
ATOM 2088 C CA . ARG A 1 267 ? -26.059 3.260 -0.557 1.00 91.12 267 ARG A CA 1
ATOM 2089 C C . ARG A 1 267 ? -26.458 1.871 -1.053 1.00 91.12 267 ARG A C 1
ATOM 2091 O O . ARG A 1 267 ? -26.124 0.882 -0.407 1.00 91.12 267 ARG A O 1
ATOM 2098 N N . MET A 1 268 ? -27.094 1.766 -2.222 1.00 89.81 268 MET A N 1
ATOM 2099 C CA . MET A 1 268 ? -27.392 0.462 -2.828 1.00 89.81 268 MET A CA 1
ATOM 2100 C C . MET A 1 268 ? -26.128 -0.348 -3.149 1.00 89.81 268 MET A C 1
ATOM 2102 O O . MET A 1 268 ? -26.188 -1.577 -3.147 1.00 89.81 268 MET A O 1
ATOM 2106 N N . LEU A 1 269 ? -24.975 0.300 -3.358 1.00 88.44 269 LEU A N 1
ATOM 2107 C CA . LEU A 1 269 ? -23.694 -0.392 -3.562 1.00 88.44 269 LEU A CA 1
ATOM 2108 C C . LEU A 1 269 ? -23.126 -0.997 -2.265 1.00 88.44 269 LEU A C 1
ATOM 2110 O O . LEU A 1 269 ? -22.334 -1.938 -2.339 1.00 88.44 269 LEU A O 1
ATOM 2114 N N . LEU A 1 270 ? -23.570 -0.520 -1.094 1.00 87.56 270 LEU A N 1
ATOM 2115 C CA . LEU A 1 270 ? -23.216 -1.075 0.223 1.00 87.56 270 LEU A CA 1
ATOM 2116 C C . LEU A 1 270 ? -23.993 -2.354 0.557 1.00 87.56 270 LEU A C 1
ATOM 2118 O O . LEU A 1 270 ? -23.659 -3.073 1.499 1.00 87.56 270 LEU A O 1
ATOM 2122 N N . VAL A 1 271 ? -25.055 -2.668 -0.190 1.00 86.00 271 VAL A N 1
ATOM 2123 C CA . VAL A 1 271 ? -25.872 -3.853 0.087 1.00 86.00 271 VAL A CA 1
ATOM 2124 C C . VAL A 1 271 ? -25.010 -5.106 -0.061 1.00 86.00 271 VAL A C 1
ATOM 2126 O O . VAL A 1 271 ? -24.475 -5.398 -1.128 1.00 86.00 271 VAL A O 1
ATOM 2129 N N . GLY A 1 272 ? -24.861 -5.860 1.028 1.00 82.44 272 GLY A N 1
ATOM 2130 C CA . GLY A 1 272 ? -24.017 -7.055 1.070 1.00 82.44 272 GLY A CA 1
ATOM 2131 C C . GLY A 1 272 ? -22.516 -6.778 1.205 1.00 82.44 272 GLY A C 1
ATOM 2132 O O . GLY A 1 272 ? -21.733 -7.683 0.939 1.00 82.44 272 GLY A O 1
ATOM 2133 N N . THR A 1 273 ? -22.100 -5.557 1.559 1.00 85.06 273 THR A N 1
ATOM 2134 C CA . THR A 1 273 ? -20.759 -5.295 2.120 1.00 85.06 273 THR A CA 1
ATOM 2135 C C . THR A 1 273 ? -20.780 -5.316 3.650 1.00 85.06 273 THR A C 1
ATOM 2137 O O . THR A 1 273 ? -19.738 -5.237 4.275 1.00 85.06 273 THR A O 1
ATOM 2140 N N . GLY A 1 274 ? -21.963 -5.359 4.271 1.00 85.06 274 GLY A N 1
ATOM 2141 C CA . GLY A 1 274 ? -22.132 -5.367 5.726 1.00 85.06 274 GLY A CA 1
ATOM 2142 C C . GLY A 1 274 ? -21.990 -4.002 6.413 1.00 85.06 274 GLY A C 1
ATOM 2143 O O . GLY A 1 274 ? -22.223 -3.918 7.616 1.00 85.06 274 GLY A O 1
ATOM 2144 N N . PHE A 1 275 ? -21.707 -2.925 5.668 1.00 88.44 275 PHE A N 1
ATOM 2145 C CA . PHE A 1 275 ? -21.866 -1.568 6.197 1.00 88.44 275 PHE A CA 1
ATOM 2146 C C . PHE A 1 275 ? -23.343 -1.300 6.497 1.00 88.44 275 PHE A C 1
ATOM 2148 O O . PHE A 1 275 ? -24.237 -1.622 5.712 1.00 88.44 275 PHE A O 1
ATOM 2155 N N . THR A 1 276 ? -23.594 -0.713 7.661 1.00 87.62 276 THR A N 1
ATOM 2156 C CA . THR A 1 276 ? -24.933 -0.419 8.182 1.00 87.62 276 THR A CA 1
ATOM 2157 C C . THR A 1 276 ? -25.201 1.081 8.156 1.00 87.62 276 THR A C 1
ATOM 2159 O O . THR A 1 276 ? -24.281 1.880 8.020 1.00 87.62 276 THR A O 1
ATOM 2162 N N . GLN A 1 277 ? -26.444 1.493 8.408 1.00 85.38 277 GLN A N 1
ATOM 2163 C CA . GLN A 1 277 ? -26.792 2.915 8.535 1.00 85.38 277 GLN A CA 1
ATOM 2164 C C . GLN A 1 277 ? -25.991 3.649 9.634 1.00 85.38 277 GLN A C 1
ATOM 2166 O O . GLN A 1 277 ? -25.852 4.863 9.591 1.00 85.38 277 GLN A O 1
ATOM 2171 N N . GLN A 1 278 ? -25.449 2.926 10.619 1.00 86.06 278 GLN A N 1
ATOM 2172 C CA . GLN A 1 278 ? -24.613 3.506 11.679 1.00 86.06 278 GLN A CA 1
ATOM 2173 C C . GLN A 1 278 ? -23.152 3.715 11.256 1.00 86.06 278 GLN A C 1
ATOM 2175 O O . GLN A 1 278 ? -22.432 4.453 11.918 1.00 86.06 278 GLN A O 1
ATOM 2180 N N . THR A 1 279 ? -22.714 3.022 10.201 1.00 88.56 279 THR A N 1
ATOM 2181 C CA . THR A 1 279 ? -21.322 3.012 9.717 1.00 88.56 279 THR A CA 1
ATOM 2182 C C . THR A 1 279 ? -21.179 3.568 8.295 1.00 88.56 279 THR A C 1
ATOM 2184 O O . THR A 1 279 ? -20.064 3.738 7.802 1.00 88.56 279 THR A O 1
ATOM 2187 N N . GLU A 1 280 ? -22.300 3.870 7.625 1.00 90.00 280 GLU A N 1
ATOM 2188 C CA . GLU A 1 280 ? -22.318 4.378 6.251 1.00 90.00 280 GLU A CA 1
ATOM 2189 C C . GLU A 1 280 ? -21.654 5.749 6.129 1.00 90.00 280 GLU A C 1
ATOM 2191 O O . GLU A 1 280 ? -20.985 6.004 5.130 1.00 90.00 280 GLU A O 1
ATOM 2196 N N . GLU A 1 281 ? -21.786 6.611 7.144 1.00 89.25 281 GLU A N 1
ATOM 2197 C CA . GLU A 1 281 ? -21.163 7.934 7.126 1.00 89.25 281 GLU A CA 1
ATOM 2198 C C . GLU A 1 281 ? -19.641 7.789 7.124 1.00 89.25 281 GLU A C 1
ATOM 2200 O O . GLU A 1 281 ? -18.980 8.322 6.238 1.00 89.25 281 GLU A O 1
ATOM 2205 N N . GLN A 1 282 ? -19.083 6.976 8.023 1.00 90.81 282 GLN A N 1
ATOM 2206 C CA . GLN A 1 282 ? -17.651 6.689 8.077 1.00 90.81 282 GLN A CA 1
ATOM 2207 C C . GLN A 1 282 ? -17.153 6.098 6.754 1.00 90.81 282 GLN A C 1
ATOM 2209 O O . GLN A 1 282 ? -16.090 6.486 6.267 1.00 90.81 282 GLN A O 1
ATOM 2214 N N . TYR A 1 283 ? -17.926 5.204 6.129 1.00 89.94 283 TYR A N 1
ATOM 2215 C CA . TYR A 1 283 ? -17.568 4.655 4.824 1.00 89.94 283 TYR A CA 1
ATOM 2216 C C . TYR A 1 283 ? -17.598 5.713 3.710 1.00 89.94 283 TYR A C 1
ATOM 2218 O O . TYR A 1 283 ? -16.668 5.795 2.913 1.00 89.94 283 TYR A O 1
ATOM 2226 N N . PHE A 1 284 ? -18.608 6.582 3.653 1.00 90.88 284 PHE A N 1
ATOM 2227 C CA . PHE A 1 284 ? -18.646 7.671 2.667 1.00 90.88 284 PHE A CA 1
ATOM 2228 C C . PHE A 1 284 ? -17.505 8.671 2.864 1.00 90.88 284 PHE A C 1
ATOM 2230 O O . PHE A 1 284 ? -16.946 9.174 1.890 1.00 90.88 284 PHE A O 1
ATOM 2237 N N . GLN A 1 285 ? -17.104 8.912 4.109 1.00 90.75 285 GLN A N 1
ATOM 2238 C CA . GLN A 1 285 ? -15.959 9.759 4.434 1.00 90.75 285 GLN A CA 1
ATOM 2239 C C . GLN A 1 285 ? -14.642 9.105 4.031 1.00 90.75 285 GLN A C 1
ATOM 2241 O O . GLN A 1 285 ? -13.766 9.776 3.489 1.00 90.75 285 GLN A O 1
ATOM 2246 N N . PHE A 1 286 ? -14.525 7.786 4.198 1.00 91.81 286 PHE A N 1
ATOM 2247 C CA . PHE A 1 286 ? -13.428 7.017 3.621 1.00 91.81 286 PHE A CA 1
ATOM 2248 C C . PHE A 1 286 ? -13.358 7.213 2.098 1.00 91.81 286 PHE A C 1
ATOM 2250 O O . PHE A 1 286 ? -12.302 7.571 1.574 1.00 91.81 286 PHE A O 1
ATOM 2257 N N . LEU A 1 287 ? -14.482 7.067 1.384 1.00 92.12 287 LEU A N 1
ATOM 2258 C CA . LEU A 1 287 ? -14.517 7.269 -0.069 1.00 92.12 287 LEU A CA 1
ATOM 2259 C C . LEU A 1 287 ? -14.107 8.693 -0.470 1.00 92.12 287 LEU A C 1
ATOM 2261 O O . LEU A 1 287 ? -13.397 8.859 -1.461 1.00 92.12 287 LEU A O 1
ATOM 2265 N N . ALA A 1 288 ? -14.526 9.706 0.290 1.00 90.88 288 ALA A N 1
ATOM 2266 C CA . ALA A 1 288 ? -14.176 11.099 0.034 1.00 90.88 288 ALA A CA 1
ATOM 2267 C C . ALA A 1 288 ? -12.690 11.378 0.295 1.00 90.88 288 ALA A C 1
ATOM 2269 O O . ALA A 1 288 ? -12.018 11.969 -0.551 1.00 90.88 288 ALA A O 1
ATOM 2270 N N . LYS A 1 289 ? -12.152 10.896 1.423 1.00 89.38 289 LYS A N 1
ATOM 2271 C CA . LYS A 1 289 ? -10.741 11.048 1.816 1.00 89.38 289 LYS A CA 1
ATOM 2272 C C . LYS A 1 289 ? -9.774 10.504 0.766 1.00 89.38 289 LYS A C 1
ATOM 2274 O O . LYS A 1 289 ? -8.686 11.054 0.577 1.00 89.38 289 LYS A O 1
ATOM 2279 N N . PHE A 1 290 ? -10.163 9.416 0.108 1.00 88.69 290 PHE A N 1
ATOM 2280 C CA . PHE A 1 290 ? -9.371 8.763 -0.932 1.00 88.69 290 PHE A CA 1
ATOM 2281 C C . PHE A 1 290 ? -9.811 9.113 -2.354 1.00 88.69 290 PHE A C 1
ATOM 2283 O O . PHE A 1 290 ? -9.365 8.474 -3.300 1.00 88.69 290 PHE A O 1
ATOM 2290 N N . GLU A 1 291 ? -10.648 10.143 -2.517 1.00 89.94 291 GLU A N 1
ATOM 2291 C CA . GLU A 1 291 ? -11.075 10.662 -3.823 1.00 89.94 291 GLU A CA 1
ATOM 2292 C C . GLU A 1 291 ? -11.775 9.611 -4.708 1.00 89.94 291 GLU A C 1
ATOM 2294 O O . GLU A 1 291 ? -11.787 9.704 -5.935 1.00 89.94 291 GLU A O 1
ATOM 2299 N N . ILE A 1 292 ? -12.392 8.603 -4.088 1.00 91.31 292 ILE A N 1
ATOM 2300 C CA . ILE A 1 292 ? -13.162 7.554 -4.768 1.00 91.31 292 ILE A CA 1
ATOM 2301 C C . ILE A 1 292 ? -14.574 8.059 -5.079 1.00 91.31 292 ILE A C 1
ATOM 2303 O O . ILE A 1 292 ? -15.071 7.871 -6.193 1.00 91.31 292 ILE A O 1
ATOM 2307 N N . ALA A 1 293 ? -15.205 8.716 -4.102 1.00 92.44 293 ALA A N 1
ATOM 2308 C CA . ALA A 1 293 ? -16.501 9.370 -4.243 1.00 92.44 293 ALA A CA 1
ATOM 2309 C C . ALA A 1 293 ? -16.497 10.696 -3.474 1.00 92.44 293 ALA A C 1
ATOM 2311 O O . ALA A 1 293 ? -16.347 10.713 -2.257 1.00 92.44 293 ALA A O 1
ATOM 2312 N N . LEU A 1 294 ? -16.661 11.812 -4.180 1.00 92.25 294 LEU A N 1
ATOM 2313 C CA . LEU A 1 294 ? -16.541 13.159 -3.621 1.00 92.25 294 LEU A CA 1
ATOM 2314 C C . LEU A 1 294 ? -17.924 13.794 -3.436 1.00 92.25 294 LEU A C 1
ATOM 2316 O O . LEU A 1 294 ? -18.699 13.800 -4.391 1.00 92.25 294 LEU A O 1
ATOM 2320 N N . PRO A 1 295 ? -18.265 14.359 -2.268 1.00 92.00 295 PRO A N 1
ATOM 2321 C CA . PRO A 1 295 ? -19.546 15.038 -2.092 1.00 92.00 295 PRO A CA 1
ATOM 2322 C C . PRO A 1 295 ? -19.620 16.286 -2.988 1.00 92.00 295 PRO A C 1
ATOM 2324 O O . PRO A 1 295 ? -18.718 17.121 -2.973 1.00 92.00 295 PRO A O 1
ATOM 2327 N N . VAL A 1 296 ? -20.702 16.425 -3.763 1.00 91.94 296 VAL A N 1
ATOM 2328 C CA . VAL A 1 296 ? -20.963 17.621 -4.599 1.00 91.94 296 VAL A CA 1
ATOM 2329 C C . VAL A 1 296 ? -22.204 18.399 -4.164 1.00 91.94 296 VAL A C 1
ATOM 2331 O O . VAL A 1 296 ? -22.297 19.596 -4.419 1.00 91.94 296 VAL A O 1
ATOM 2334 N N . ALA A 1 297 ? -23.136 17.741 -3.474 1.00 88.19 297 ALA A N 1
ATOM 2335 C CA . ALA A 1 297 ? -24.256 18.364 -2.774 1.00 88.19 297 ALA A CA 1
ATOM 2336 C C . ALA A 1 297 ? -24.665 17.481 -1.583 1.00 88.19 297 ALA A C 1
ATOM 2338 O O . ALA A 1 297 ? -24.061 16.435 -1.354 1.00 88.19 297 ALA A O 1
ATOM 2339 N N . SER A 1 298 ? -25.705 17.875 -0.844 1.00 83.94 298 SER A N 1
ATOM 2340 C CA . SER A 1 298 ? -26.175 17.151 0.348 1.00 83.94 298 SER A CA 1
ATOM 2341 C C . SER A 1 298 ? -26.604 15.702 0.090 1.00 83.94 298 SER A C 1
ATOM 2343 O O . SER A 1 298 ? -26.588 14.905 1.018 1.00 83.94 298 SER A O 1
ATOM 2345 N N . ASP A 1 299 ? -27.002 15.366 -1.140 1.00 89.56 299 ASP A N 1
ATOM 2346 C CA . ASP A 1 299 ? -27.537 14.044 -1.507 1.00 89.56 299 ASP A CA 1
ATOM 2347 C C . ASP A 1 299 ? -26.934 13.508 -2.820 1.00 89.56 299 ASP A C 1
ATOM 2349 O O . ASP A 1 299 ? -27.541 12.734 -3.561 1.00 89.56 299 ASP A O 1
ATOM 2353 N N . SER A 1 300 ? -25.728 13.962 -3.168 1.00 92.25 300 SER A N 1
ATOM 2354 C CA . SER A 1 300 ? -25.074 13.536 -4.406 1.00 92.25 300 SER A CA 1
ATOM 2355 C C . SER A 1 300 ? -23.558 13.553 -4.310 1.00 92.25 300 SER A C 1
ATOM 2357 O O . SER A 1 300 ? -22.963 14.489 -3.766 1.00 92.25 300 SER A O 1
ATOM 2359 N N . TYR A 1 301 ? -22.954 12.549 -4.934 1.00 94.69 301 TYR A N 1
ATOM 2360 C CA . TYR A 1 301 ? -21.523 12.304 -4.973 1.00 94.69 301 TYR A CA 1
ATOM 2361 C C . TYR A 1 301 ? -21.031 12.247 -6.418 1.00 94.69 301 TYR A C 1
ATOM 2363 O O . TYR A 1 301 ? -21.743 11.816 -7.325 1.00 94.69 301 TYR A O 1
ATOM 2371 N N . LEU A 1 302 ? -19.793 12.667 -6.630 1.00 93.75 302 LEU A N 1
ATOM 2372 C CA . LEU A 1 302 ? -19.065 12.547 -7.878 1.00 93.75 302 LEU A CA 1
ATOM 2373 C C . LEU A 1 302 ? -18.120 11.351 -7.801 1.00 93.75 302 LEU A C 1
ATOM 2375 O O . LEU A 1 302 ? -17.302 11.271 -6.891 1.00 93.75 302 LEU A O 1
ATOM 2379 N N . LEU A 1 303 ? -18.202 10.462 -8.784 1.00 92.44 303 LEU A N 1
ATOM 2380 C CA . LEU A 1 303 ? -17.316 9.326 -8.998 1.00 92.44 303 LEU A CA 1
ATOM 2381 C C . LEU A 1 303 ? -16.299 9.696 -10.090 1.00 92.44 303 LEU A C 1
ATOM 2383 O O . LEU A 1 303 ? -16.645 9.645 -11.276 1.00 92.44 303 LEU A O 1
ATOM 2387 N N . PRO A 1 304 ? -15.049 10.070 -9.746 1.00 89.81 304 PRO A N 1
ATOM 2388 C CA . PRO A 1 304 ? -14.110 10.627 -10.723 1.00 89.81 304 PRO A CA 1
ATOM 2389 C C . PRO A 1 304 ? -13.777 9.667 -11.868 1.00 89.81 304 PRO A C 1
ATOM 2391 O O . PRO A 1 304 ? -13.606 10.096 -13.006 1.00 89.81 304 PRO A O 1
ATOM 2394 N N . HIS A 1 305 ? -13.760 8.359 -11.597 1.00 86.81 305 HIS A N 1
ATOM 2395 C CA . HIS A 1 305 ? -13.492 7.319 -12.595 1.00 86.81 305 HIS A CA 1
ATOM 2396 C C . HIS A 1 305 ? -14.587 7.190 -13.676 1.00 86.81 305 HIS A C 1
ATOM 2398 O O . HIS A 1 305 ? -14.357 6.550 -14.701 1.00 86.81 305 HIS A O 1
ATOM 2404 N N . LEU A 1 306 ? -15.759 7.807 -13.471 1.00 89.31 306 LEU A N 1
ATOM 2405 C CA . LEU A 1 306 ? -16.873 7.847 -14.427 1.00 89.31 306 LEU A CA 1
ATOM 2406 C C . LEU A 1 306 ? -17.035 9.205 -15.113 1.00 89.31 306 LEU A C 1
ATOM 2408 O O . LEU A 1 306 ? -17.986 9.393 -15.878 1.00 89.31 306 LEU A O 1
ATOM 2412 N N . LEU A 1 307 ? -16.127 10.151 -14.862 1.00 87.56 307 LEU A N 1
ATOM 2413 C CA . LEU A 1 307 ? -16.140 11.427 -15.561 1.00 87.56 307 LEU A CA 1
ATOM 2414 C C . LEU A 1 307 ? -15.916 11.218 -17.067 1.00 87.56 307 LEU A C 1
ATOM 2416 O O . LEU A 1 307 ? -15.051 10.437 -17.476 1.00 87.56 307 LEU A O 1
ATOM 2420 N N . PRO A 1 308 ? -16.656 11.941 -17.924 1.00 83.69 308 PRO A N 1
ATOM 2421 C CA . PRO A 1 308 ? -16.424 11.883 -19.353 1.00 83.69 308 PRO A CA 1
ATOM 2422 C C . PRO A 1 308 ? -15.028 12.439 -19.681 1.00 83.69 308 PRO A C 1
ATOM 2424 O O . PRO A 1 308 ? -14.623 13.463 -19.128 1.00 83.69 308 PRO A O 1
ATOM 2427 N N . PRO A 1 309 ? -14.312 11.859 -20.659 1.00 76.12 309 PRO A N 1
ATOM 2428 C CA . PRO A 1 309 ? -12.968 12.307 -21.039 1.00 76.12 309 PRO A CA 1
ATOM 2429 C C . PRO A 1 309 ? -12.941 13.735 -21.613 1.00 76.12 309 PRO A C 1
ATOM 2431 O O . PRO A 1 309 ? -11.876 14.324 -21.776 1.00 76.12 309 PRO A O 1
ATOM 2434 N N . LYS A 1 310 ? -14.110 14.297 -21.956 1.00 74.69 310 LYS A N 1
ATOM 2435 C CA . LYS A 1 310 ? -14.286 15.667 -22.454 1.00 74.69 310 LYS A CA 1
ATOM 2436 C C . LYS A 1 310 ? -15.440 16.354 -21.708 1.00 74.69 310 LYS A C 1
ATOM 2438 O O . LYS A 1 310 ? -16.554 16.385 -22.230 1.00 74.69 310 LYS A O 1
ATOM 2443 N N . PRO A 1 311 ? -15.194 16.928 -20.519 1.00 58.44 311 PRO A N 1
ATOM 2444 C CA . PRO A 1 311 ? -16.249 17.502 -19.678 1.00 58.44 311 PRO A CA 1
ATOM 2445 C C . PRO A 1 311 ? -16.967 18.709 -20.313 1.00 58.44 311 PRO A C 1
ATOM 2447 O O . PRO A 1 311 ? -18.120 18.980 -19.999 1.00 58.44 311 PRO A O 1
ATOM 2450 N N . ALA A 1 312 ? -16.326 19.413 -21.252 1.00 58.19 312 ALA A N 1
ATOM 2451 C CA . ALA A 1 312 ? -16.844 20.655 -21.832 1.00 58.19 312 ALA A CA 1
ATOM 2452 C C . ALA A 1 312 ? -17.866 20.490 -22.980 1.00 58.19 312 ALA A C 1
ATOM 2454 O O . ALA A 1 312 ? -18.350 21.498 -23.485 1.00 58.19 312 ALA A O 1
ATOM 2455 N N . MET A 1 313 ? -18.196 19.271 -23.432 1.00 53.53 313 MET A N 1
ATOM 2456 C CA . MET A 1 313 ? -19.153 19.091 -24.545 1.00 53.53 313 MET A CA 1
ATOM 2457 C C . MET A 1 313 ? -20.606 18.857 -24.108 1.00 53.53 313 MET A C 1
ATOM 2459 O O . MET A 1 313 ? -21.484 18.844 -24.964 1.00 53.53 313 MET A O 1
ATOM 2463 N N . ASP A 1 314 ? -20.876 18.722 -22.805 1.00 53.50 314 ASP A N 1
ATOM 2464 C CA . ASP A 1 314 ? -22.206 18.365 -22.279 1.00 53.50 314 ASP A CA 1
ATOM 2465 C C . ASP A 1 314 ? -22.791 19.448 -21.345 1.00 53.50 314 ASP A C 1
ATOM 2467 O O . ASP A 1 314 ? -23.564 19.195 -20.423 1.00 53.50 314 ASP A O 1
ATOM 2471 N N . ILE A 1 315 ? -22.425 20.710 -21.596 1.00 50.81 315 ILE A N 1
ATOM 2472 C CA . ILE A 1 315 ? -22.885 21.896 -20.842 1.00 50.81 315 ILE A CA 1
ATOM 2473 C C . ILE A 1 315 ? -24.388 22.182 -21.018 1.00 50.81 315 ILE A C 1
ATOM 2475 O O . ILE A 1 315 ? -24.944 23.046 -20.341 1.00 50.81 315 ILE A O 1
ATOM 2479 N N . HIS A 1 316 ? -25.066 21.468 -21.918 1.00 51.88 316 HIS A N 1
ATOM 2480 C CA . HIS A 1 316 ? -26.496 21.638 -22.165 1.00 51.88 316 HIS A CA 1
ATOM 2481 C C . HIS A 1 316 ? -27.378 21.009 -21.072 1.00 51.88 316 HIS A C 1
ATOM 2483 O O . HIS A 1 316 ? -28.531 21.412 -20.944 1.00 51.88 316 HIS A O 1
ATOM 2489 N N . GLY A 1 317 ? -26.846 20.082 -20.262 1.00 49.94 317 GLY A N 1
ATOM 2490 C CA . GLY A 1 317 ? -27.586 19.414 -19.181 1.00 49.94 317 GLY A CA 1
ATOM 2491 C C . GLY A 1 317 ? -27.539 20.112 -17.815 1.00 49.94 317 GLY A C 1
ATOM 2492 O O . GLY A 1 317 ? -28.394 19.852 -16.976 1.00 49.94 317 GLY A O 1
ATOM 2493 N N . PHE A 1 318 ? -26.583 21.023 -17.588 1.00 46.75 318 PHE A N 1
ATOM 2494 C CA . PHE A 1 318 ? -26.400 21.714 -16.297 1.00 46.75 318 PHE A CA 1
ATOM 2495 C C . PHE A 1 318 ? -27.266 22.972 -16.119 1.00 46.75 318 PHE A C 1
ATOM 2497 O O . PHE A 1 318 ? -27.191 23.633 -15.085 1.00 46.75 318 PHE A O 1
ATOM 2504 N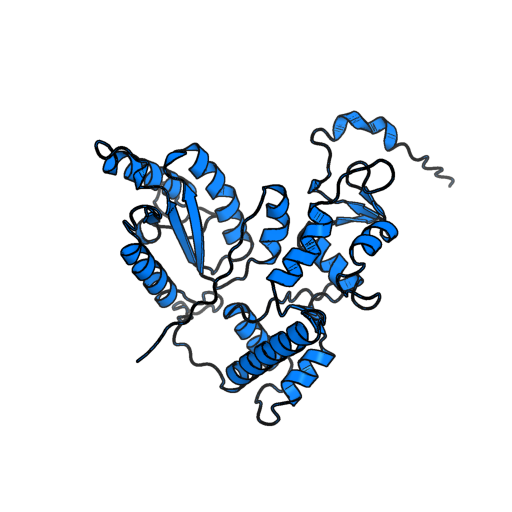 N . ARG A 1 319 ? -28.130 23.309 -17.087 1.00 44.38 319 ARG A N 1
ATOM 2505 C CA . ARG A 1 319 ? -29.185 24.315 -16.893 1.00 44.38 319 ARG A CA 1
ATOM 2506 C C . ARG A 1 319 ? -30.347 23.706 -16.102 1.00 44.38 319 ARG A C 1
ATOM 2508 O O . ARG A 1 319 ? -31.425 23.495 -16.646 1.00 44.38 319 ARG A O 1
ATOM 2515 N N . GLN A 1 320 ? -30.132 23.423 -14.821 1.00 42.31 320 GLN A N 1
ATOM 2516 C CA . GLN A 1 320 ? -31.248 23.435 -13.880 1.00 42.31 320 GLN A CA 1
ATOM 2517 C C . GLN A 1 320 ? -31.630 24.894 -13.632 1.00 42.31 320 GLN A C 1
ATOM 2519 O O . GLN A 1 320 ? -30.770 25.740 -13.386 1.00 42.31 320 GLN A O 1
ATOM 2524 N N . GLU A 1 321 ? -32.920 25.184 -13.777 1.00 42.19 321 GLU A N 1
ATOM 2525 C CA . GLU A 1 321 ? -33.524 26.482 -13.509 1.00 42.19 321 GLU A CA 1
ATOM 2526 C C . GLU A 1 321 ? -33.232 26.898 -12.065 1.00 42.19 321 GLU A C 1
ATOM 2528 O O . GLU A 1 321 ? -33.889 26.461 -11.122 1.00 42.19 321 GLU A O 1
ATOM 2533 N N . THR A 1 322 ? -32.258 27.784 -11.875 1.00 39.69 322 THR A N 1
ATOM 2534 C CA . THR A 1 322 ? -32.225 28.631 -10.690 1.00 39.69 322 THR A CA 1
ATOM 2535 C C . THR A 1 322 ? -33.369 29.630 -10.817 1.00 39.69 322 THR A C 1
ATOM 2537 O O . THR A 1 322 ? -33.209 30.748 -11.305 1.00 39.69 322 THR A O 1
ATOM 2540 N N . ALA A 1 323 ? -34.557 29.218 -10.376 1.00 39.12 323 ALA A N 1
ATOM 2541 C CA . ALA A 1 323 ? -35.608 30.139 -9.975 1.00 39.12 323 ALA A CA 1
ATOM 2542 C C . ALA A 1 323 ? -35.143 30.871 -8.706 1.00 39.12 323 ALA A C 1
ATOM 2544 O O . ALA A 1 323 ? -35.579 30.585 -7.596 1.00 39.12 323 ALA A O 1
ATOM 2545 N N . ASN A 1 324 ? -34.211 31.809 -8.871 1.00 34.69 324 ASN A N 1
ATOM 2546 C CA . ASN A 1 324 ? -33.887 32.779 -7.840 1.00 34.69 324 ASN A CA 1
ATOM 2547 C C . ASN A 1 324 ? -34.988 33.840 -7.845 1.00 34.69 324 ASN A C 1
ATOM 2549 O O . ASN A 1 324 ? -34.889 34.859 -8.524 1.00 34.69 324 ASN A O 1
ATOM 2553 N N . SER A 1 325 ? -36.057 33.577 -7.098 1.00 32.88 325 SER A N 1
ATOM 2554 C CA . SER A 1 325 ? -36.872 34.634 -6.512 1.00 32.88 325 SER A CA 1
ATOM 2555 C C . SER A 1 325 ? -36.279 34.987 -5.150 1.00 32.88 325 SER A C 1
ATOM 2557 O O . SER A 1 325 ? -36.406 34.185 -4.227 1.00 32.88 325 SER A O 1
ATOM 2559 N N . ILE A 1 326 ? -35.605 36.136 -5.069 1.00 33.38 326 ILE A N 1
ATOM 2560 C CA . ILE A 1 326 ? -35.836 37.277 -4.159 1.00 33.38 326 ILE A CA 1
ATOM 2561 C C . ILE A 1 326 ? -35.241 38.492 -4.876 1.00 33.38 326 ILE A C 1
ATOM 2563 O O . ILE A 1 326 ? -34.079 38.395 -5.329 1.00 33.38 326 ILE A O 1
#

pLDDT: mean 87.7, std 12.71, range [32.88, 98.38]

Secondary structure (DSSP, 8-state):
--------------GGGHHHHGGG--TT-EEEEEEEGGGTHHHHHHHHHHHHHHHHH-TT-EEEEEEE-GGGS-GGGHHHHHHHHHHHHHHHHB-TTSSBPTTS----GGGEEE--TTT-TTHHHHHHHHHHHHHH-EE-SS-SSSPEESTT----HHHHHHHHHHHHHHHHHHHTT--SEEEHHHHHHHHHT-TT----SHHHHHHHHHHHHHTTS-EE----GGGGGGEEES-HHHHHHHHHHHHT----SSSSBTTEEEHHHHHHHTTTT---TTTHHHHHHHHHHTTSSEEEETTEEE-GGGS-S-GGG-TTS---------

Radius of gyration: 23.09 Å; chains: 1; bounding box: 61×56×58 Å